Protein AF-A0A0K1Q586-F1 (afdb_monomer_lite)

Secondary structure (DSSP, 8-state):
-HHHHHHHSPPPTTTGGGGS--SHHHHHHHHHHT-HHHHHHHHHHHHTS-SHHHHHHHHHHHHHHHHHHHHHHHHHHHHHHHHHHHHHHHHHHHHTT---HHHHHHHHHHHHHHHHHHHHHHHHHHHHHHHHHHHHHHHHHHHHH-TT-HHHHHHHHHHHHHTT-HHHHHHHHHHHHHH-TT-HHHHHHHHHHHHHTT-HHHHHHHHHHHHHH-TT-HHHHHHHHHT--SHHHHHHHHHHHHHH-TT-HHHHHHHHHHHHHHHHHHHHHS-----------

Sequence (281 aa):
MLRDFAKANPLSPADEPLRKPKSLADVDAILHLDQLDLFGGAAAFAEKQSGTDALVLGAQVELSWSEAQLIVAEVLDGAVENVSEATRTLRFRHLSGATSDAEQAKLAELENAEREAKETSLALRELAGEHARRGAELTRKLISASPESFKGYRIAADYHRLRGDWGAFNEALTILEQKNPTSTGLLFLRALQAQSEGDPIGATQLLRKALQKDPKFVRAQAHLVLLQRSPEGAHQELEKLRALNPRHQIIAFTGPLIDAAYEQWRARRVPPSGPRGANSI

Radius of gyration: 21.74 Å; chains: 1; bounding box: 71×42×64 Å

pLDDT: mean 92.92, std 9.15, range [47.53, 98.81]

Structure (mmCIF, N/CA/C/O backbone):
data_AF-A0A0K1Q586-F1
#
_entry.id   AF-A0A0K1Q586-F1
#
loop_
_atom_site.group_PDB
_atom_site.id
_atom_site.type_symbol
_atom_site.label_atom_id
_atom_site.label_alt_id
_atom_site.label_comp_id
_atom_site.label_asym_id
_atom_site.label_entity_id
_atom_site.label_seq_id
_atom_site.pdbx_PDB_ins_code
_atom_site.Cartn_x
_atom_site.Cartn_y
_atom_site.Cartn_z
_atom_site.occupancy
_atom_site.B_iso_or_equiv
_atom_site.auth_seq_id
_atom_site.auth_comp_id
_atom_site.auth_asym_id
_atom_site.auth_atom_id
_atom_site.pdbx_PDB_model_num
ATOM 1 N N . MET A 1 1 ? -11.747 -2.254 -13.438 1.00 78.56 1 MET A N 1
ATOM 2 C CA . MET A 1 1 ? -10.492 -2.272 -12.652 1.00 78.56 1 MET A CA 1
ATOM 3 C C . MET A 1 1 ? -10.580 -3.168 -11.414 1.00 78.56 1 MET A C 1
ATOM 5 O O . MET A 1 1 ? -10.156 -4.306 -11.522 1.00 78.56 1 MET A O 1
ATOM 9 N N . LEU A 1 2 ? -11.149 -2.755 -10.265 1.00 75.62 2 LEU A N 1
ATOM 10 C CA . LEU A 1 2 ? -11.113 -3.589 -9.037 1.00 75.62 2 LEU A CA 1
ATOM 11 C C . LEU A 1 2 ? -11.824 -4.951 -9.172 1.00 75.62 2 LEU A C 1
ATOM 13 O O . LEU A 1 2 ? -11.338 -5.954 -8.657 1.00 75.62 2 LEU A O 1
ATOM 17 N N . ARG A 1 3 ? -12.950 -5.014 -9.900 1.00 77.25 3 ARG A N 1
ATOM 18 C CA . ARG A 1 3 ? -13.636 -6.288 -10.191 1.00 77.25 3 ARG A CA 1
ATOM 19 C C . ARG A 1 3 ? -12.782 -7.225 -11.048 1.00 77.25 3 ARG A C 1
ATOM 21 O O . ARG A 1 3 ? -12.722 -8.417 -10.769 1.00 77.25 3 ARG A O 1
ATOM 28 N N . ASP A 1 4 ? -12.121 -6.681 -12.064 1.00 80.44 4 ASP A N 1
ATOM 29 C CA . ASP A 1 4 ? -11.257 -7.449 -12.967 1.00 80.44 4 ASP A CA 1
ATOM 30 C C . ASP A 1 4 ? -10.017 -7.952 -12.222 1.00 80.44 4 ASP A C 1
ATOM 32 O O . ASP A 1 4 ? -9.658 -9.121 -12.335 1.00 80.44 4 ASP A O 1
ATOM 36 N N . PHE A 1 5 ? -9.442 -7.104 -11.364 1.00 81.88 5 PHE A N 1
ATOM 37 C CA . PHE A 1 5 ? -8.364 -7.460 -10.446 1.00 81.88 5 PHE A CA 1
ATOM 38 C C . PHE A 1 5 ? -8.754 -8.625 -9.521 1.00 81.88 5 PHE A C 1
ATOM 40 O O . PHE A 1 5 ? -8.026 -9.617 -9.449 1.00 81.88 5 PHE A O 1
ATOM 47 N N . ALA A 1 6 ? -9.921 -8.549 -8.871 1.00 83.25 6 ALA A N 1
ATOM 48 C CA . ALA A 1 6 ? -10.407 -9.603 -7.980 1.00 83.25 6 ALA A CA 1
ATOM 49 C C . ALA A 1 6 ? -10.670 -10.930 -8.714 1.00 83.25 6 ALA A C 1
ATOM 51 O O . ALA A 1 6 ? -10.505 -11.999 -8.130 1.00 83.25 6 ALA A O 1
ATOM 52 N N . LYS A 1 7 ? -11.066 -10.873 -9.993 1.00 85.31 7 LYS A N 1
ATOM 53 C CA . LYS A 1 7 ? -11.260 -12.056 -10.842 1.00 85.31 7 LYS A CA 1
ATOM 54 C C . LYS A 1 7 ? -9.930 -12.685 -11.265 1.00 85.31 7 LYS A C 1
ATOM 56 O O . LYS A 1 7 ? -9.824 -13.906 -11.284 1.00 85.31 7 LYS A O 1
ATOM 61 N N . ALA A 1 8 ? -8.938 -11.865 -11.610 1.00 83.81 8 ALA A N 1
ATOM 62 C CA . ALA A 1 8 ? -7.613 -12.326 -12.023 1.00 83.81 8 ALA A CA 1
ATOM 63 C C . ALA A 1 8 ? -6.787 -12.897 -10.858 1.00 83.81 8 ALA A C 1
ATOM 65 O O . ALA A 1 8 ? -5.892 -13.707 -11.073 1.00 83.81 8 ALA A O 1
ATOM 66 N N . ASN A 1 9 ? -7.111 -12.505 -9.627 1.00 82.38 9 ASN A N 1
ATOM 67 C CA . ASN A 1 9 ? -6.404 -12.915 -8.425 1.00 82.38 9 ASN A CA 1
ATOM 68 C C . ASN A 1 9 ? -7.436 -13.459 -7.427 1.00 82.38 9 ASN A C 1
ATOM 70 O O . ASN A 1 9 ? -7.990 -12.652 -6.690 1.00 82.38 9 ASN A O 1
ATOM 74 N N . PRO A 1 10 ? -7.736 -14.768 -7.356 1.00 87.62 10 PRO A N 1
ATOM 75 C CA . PRO A 1 10 ? -8.703 -15.322 -6.392 1.00 87.62 10 PRO A CA 1
ATOM 76 C C . PRO A 1 10 ? -8.129 -15.416 -4.966 1.00 87.62 10 PRO A C 1
ATOM 78 O O . PRO A 1 10 ? -6.943 -15.694 -4.815 1.00 87.62 10 PRO A O 1
ATOM 81 N N . LEU A 1 11 ? -8.946 -15.199 -3.922 1.00 89.00 11 LEU A N 1
ATOM 82 C CA . LEU A 1 11 ? -8.511 -15.338 -2.519 1.00 89.00 11 LEU A CA 1
ATOM 83 C C . LEU A 1 11 ? -8.098 -16.779 -2.210 1.00 89.00 11 LEU A C 1
ATOM 85 O O . LEU A 1 11 ? -8.485 -17.724 -2.901 1.00 89.00 11 LEU A O 1
ATOM 89 N N . SER A 1 12 ? -7.347 -16.946 -1.119 1.00 90.06 12 SER A N 1
ATOM 90 C CA . SER A 1 12 ? -7.186 -18.273 -0.537 1.00 90.06 12 SER A CA 1
ATOM 91 C C . SER A 1 12 ? -8.560 -18.807 -0.093 1.00 90.06 12 SER A C 1
ATOM 93 O O . SER A 1 12 ? -9.434 -18.017 0.280 1.00 90.06 12 SER A O 1
ATOM 95 N N . PRO A 1 13 ? -8.769 -20.135 -0.057 1.00 94.00 13 PRO A N 1
ATOM 96 C CA . PRO A 1 13 ? -10.010 -20.700 0.469 1.00 94.00 13 PRO A CA 1
ATOM 97 C C . PRO A 1 13 ? -10.343 -20.240 1.898 1.00 94.00 13 PRO A C 1
ATOM 99 O O . PRO A 1 13 ? -11.516 -20.168 2.255 1.00 94.00 13 PRO A O 1
ATOM 102 N N . ALA A 1 14 ? -9.323 -19.917 2.704 1.00 93.31 14 ALA A N 1
ATOM 103 C CA . ALA A 1 14 ? -9.496 -19.424 4.067 1.00 93.31 14 ALA A CA 1
ATOM 104 C C . ALA A 1 14 ? -10.002 -17.972 4.115 1.00 93.31 14 ALA A C 1
ATOM 106 O O . ALA A 1 14 ? -10.769 -17.633 5.013 1.00 93.31 14 ALA A O 1
ATOM 107 N N . ASP A 1 15 ? -9.623 -17.144 3.139 1.00 94.38 15 ASP A N 1
ATOM 108 C CA . ASP A 1 15 ? -9.982 -15.722 3.100 1.00 94.38 15 ASP A CA 1
ATOM 109 C C . ASP A 1 15 ? -11.235 -15.444 2.255 1.00 94.38 15 ASP A C 1
ATOM 111 O O . ASP A 1 15 ? -11.843 -14.386 2.385 1.00 94.38 15 ASP A O 1
ATOM 115 N N . GLU A 1 16 ? -11.672 -16.379 1.405 1.00 94.75 16 GLU A N 1
ATOM 116 C CA . GLU A 1 16 ? -12.870 -16.221 0.564 1.00 94.75 16 GLU A CA 1
ATOM 117 C C . GLU A 1 16 ? -14.142 -15.816 1.351 1.00 94.75 16 GLU A C 1
ATOM 119 O O . GLU A 1 16 ? -14.887 -14.954 0.867 1.00 94.75 16 GLU A O 1
ATOM 124 N N . PRO A 1 17 ? -14.400 -16.320 2.582 1.00 97.12 17 PRO A N 1
ATOM 125 C CA . PRO A 1 17 ? -15.508 -15.834 3.407 1.00 97.12 17 PRO A CA 1
ATOM 126 C C . PRO A 1 17 ? -15.469 -14.322 3.690 1.00 97.12 17 PRO A C 1
ATOM 128 O O . PRO A 1 17 ? -16.530 -13.708 3.832 1.00 97.12 17 PRO A O 1
ATOM 131 N N . LEU A 1 18 ? -14.283 -13.700 3.707 1.00 97.12 18 LEU A N 1
ATOM 132 C CA . LEU A 1 18 ? -14.104 -12.272 3.989 1.00 97.12 18 LEU A CA 1
ATOM 133 C C . LEU A 1 18 ? -14.638 -11.361 2.875 1.00 97.12 18 LEU A C 1
ATOM 135 O O . LEU A 1 18 ? -14.851 -10.177 3.114 1.00 97.12 18 LEU A O 1
ATOM 139 N N . ARG A 1 19 ? -14.962 -11.882 1.680 1.00 95.62 19 ARG A N 1
ATOM 140 C CA . ARG A 1 19 ? -15.690 -11.096 0.659 1.00 95.62 19 ARG A CA 1
ATOM 141 C C . ARG A 1 19 ? -17.074 -10.647 1.129 1.00 95.62 19 ARG A C 1
ATOM 143 O O . ARG A 1 19 ? -17.650 -9.715 0.567 1.00 95.62 19 ARG A O 1
ATOM 150 N N . LYS A 1 20 ? -17.647 -11.351 2.106 1.00 97.44 20 LYS A N 1
ATOM 151 C CA . LYS A 1 20 ? -18.963 -11.077 2.688 1.00 97.44 20 LYS A CA 1
ATOM 152 C C . LYS A 1 20 ? -18.836 -11.132 4.212 1.00 97.44 20 LYS A C 1
ATOM 154 O O . LYS A 1 20 ? -19.295 -12.114 4.799 1.00 97.44 20 LYS A O 1
ATOM 159 N N . PRO A 1 21 ? -18.206 -10.120 4.838 1.00 98.25 21 PRO A N 1
ATOM 160 C CA . PRO A 1 21 ? -17.974 -10.128 6.275 1.00 98.25 21 PRO A CA 1
ATOM 161 C C . PRO A 1 21 ? -19.304 -10.241 7.021 1.00 98.25 21 PRO A C 1
ATOM 163 O O . PRO A 1 21 ? -20.314 -9.650 6.627 1.00 98.25 21 PRO A O 1
ATOM 166 N N . LYS A 1 22 ? -19.307 -11.051 8.077 1.00 98.12 22 LYS A N 1
ATOM 167 C CA . LYS A 1 22 ? -20.475 -11.365 8.911 1.00 98.12 22 LYS A CA 1
ATOM 168 C C . LYS A 1 22 ? -20.295 -10.897 10.351 1.00 98.12 22 LYS A C 1
ATOM 170 O O . LYS A 1 22 ? -21.242 -10.968 11.131 1.00 98.12 22 LYS A O 1
ATOM 175 N N . SER A 1 23 ? -19.101 -10.438 10.710 1.00 98.31 23 SER A N 1
ATOM 176 C CA . SER A 1 23 ? -18.764 -9.966 12.047 1.00 98.31 23 SER A CA 1
ATOM 177 C C . SER A 1 23 ? -17.774 -8.799 12.005 1.00 98.31 23 SER A C 1
ATOM 179 O O . SER A 1 23 ? -17.086 -8.581 11.009 1.00 98.31 23 SER A O 1
ATOM 181 N N . LEU A 1 24 ? -17.662 -8.059 13.113 1.00 98.19 24 LEU A N 1
ATOM 182 C CA . LEU A 1 24 ? -16.607 -7.050 13.274 1.00 98.19 24 LEU A CA 1
ATOM 183 C C . LEU A 1 24 ? -15.203 -7.680 13.329 1.00 98.19 24 LEU A C 1
ATOM 185 O O . LEU A 1 24 ? -14.235 -7.019 12.971 1.00 98.19 24 LEU A O 1
ATOM 189 N N . ALA A 1 25 ? -15.091 -8.956 13.714 1.00 98.25 25 ALA A N 1
ATOM 190 C CA . ALA A 1 25 ? -13.832 -9.694 13.641 1.00 98.25 25 ALA A CA 1
ATOM 191 C C . ALA A 1 25 ? -13.407 -9.949 12.185 1.00 98.25 25 ALA A C 1
ATOM 193 O O . ALA A 1 25 ? -12.225 -9.857 11.875 1.00 98.25 25 ALA A O 1
ATOM 194 N N . ASP A 1 26 ? -14.359 -10.185 11.275 1.00 98.50 26 ASP A N 1
ATOM 195 C CA . ASP A 1 26 ? -14.055 -10.286 9.841 1.00 98.50 26 ASP A CA 1
ATOM 196 C C . ASP A 1 26 ? -13.576 -8.937 9.289 1.00 98.50 26 ASP A C 1
ATOM 198 O O . ASP A 1 26 ? -12.644 -8.891 8.493 1.00 98.50 26 ASP A O 1
ATOM 202 N N . VAL A 1 27 ? -14.185 -7.828 9.730 1.00 98.50 27 VAL A N 1
ATOM 203 C CA . VAL A 1 27 ? -13.742 -6.469 9.364 1.00 98.50 27 VAL A CA 1
ATOM 204 C C . VAL A 1 27 ? -12.310 -6.216 9.835 1.00 98.50 27 VAL A C 1
ATOM 206 O O . VAL A 1 27 ? -11.492 -5.705 9.071 1.00 98.50 27 VAL A O 1
ATOM 209 N N . ASP A 1 28 ? -11.990 -6.605 11.068 1.00 97.81 28 ASP A N 1
ATOM 210 C CA . ASP A 1 28 ? -10.633 -6.521 11.604 1.00 97.81 28 ASP A CA 1
ATOM 211 C C . ASP A 1 28 ? -9.651 -7.405 10.815 1.00 97.81 28 ASP A C 1
ATOM 213 O O . ASP A 1 28 ? -8.584 -6.940 10.418 1.00 97.81 28 ASP A O 1
ATOM 217 N N . ALA A 1 29 ? -10.022 -8.642 10.476 1.00 97.75 29 ALA A N 1
ATOM 218 C CA . ALA A 1 29 ? -9.198 -9.518 9.639 1.00 97.75 29 ALA A CA 1
ATOM 219 C C . ALA A 1 29 ? -8.921 -8.905 8.252 1.00 97.75 29 ALA A C 1
ATOM 221 O O . ALA A 1 29 ? -7.788 -8.938 7.770 1.00 97.75 29 ALA A O 1
ATOM 222 N N . ILE A 1 30 ? -9.925 -8.278 7.633 1.00 98.19 30 ILE A N 1
ATOM 223 C CA . ILE A 1 30 ? -9.780 -7.570 6.353 1.00 98.19 30 ILE A CA 1
ATOM 224 C C . ILE A 1 30 ? -8.782 -6.408 6.464 1.00 98.19 30 ILE A C 1
ATOM 226 O O . ILE A 1 30 ? -7.950 -6.231 5.573 1.00 98.19 30 ILE A O 1
ATOM 230 N N . LEU A 1 31 ? -8.823 -5.639 7.558 1.00 97.56 31 LEU A N 1
ATOM 231 C CA . LEU A 1 31 ? -7.859 -4.563 7.817 1.00 97.56 31 LEU A CA 1
ATOM 232 C C . LEU A 1 31 ? -6.416 -5.076 7.906 1.00 97.56 31 LEU A C 1
ATOM 234 O O . LEU A 1 31 ? -5.507 -4.396 7.435 1.00 97.56 31 LEU A O 1
ATOM 238 N N . HIS A 1 32 ? -6.202 -6.267 8.470 1.00 96.56 32 HIS A N 1
ATOM 239 C CA . HIS A 1 32 ? -4.874 -6.884 8.554 1.00 96.56 32 HIS A CA 1
ATOM 240 C C . HIS A 1 32 ? -4.373 -7.405 7.200 1.00 96.56 32 HIS A C 1
ATOM 242 O O . HIS A 1 32 ? -3.173 -7.343 6.930 1.00 96.56 32 HIS A O 1
ATOM 248 N N . LEU A 1 33 ? -5.272 -7.898 6.342 1.00 96.62 33 LEU A N 1
ATOM 249 C CA . LEU A 1 33 ? -4.920 -8.348 4.991 1.00 96.62 33 LEU A CA 1
ATOM 250 C C . LEU A 1 33 ? -4.533 -7.193 4.059 1.00 96.62 33 LEU A C 1
ATOM 252 O O . LEU A 1 33 ? -3.766 -7.412 3.121 1.00 96.62 33 LEU A O 1
ATOM 256 N N . ASP A 1 34 ? -5.057 -5.992 4.310 1.00 97.44 34 ASP A N 1
ATOM 257 C CA . ASP A 1 34 ? -4.775 -4.773 3.544 1.00 97.44 34 ASP A CA 1
ATOM 258 C C . ASP A 1 34 ? -5.079 -4.919 2.037 1.00 97.44 34 ASP A C 1
ATOM 260 O O . ASP A 1 34 ? -4.295 -4.501 1.190 1.00 97.44 34 ASP A O 1
ATOM 264 N N . GLN A 1 35 ? -6.206 -5.556 1.687 1.00 96.00 35 GLN A N 1
ATOM 265 C CA . GLN A 1 35 ? -6.608 -5.824 0.296 1.00 96.00 35 GLN A CA 1
ATOM 266 C C . GLN A 1 35 ? -7.759 -4.913 -0.156 1.00 96.00 35 GLN A C 1
ATOM 268 O O . GLN A 1 35 ? -8.859 -4.957 0.403 1.00 96.00 35 GLN A O 1
ATOM 273 N N . LEU A 1 36 ? -7.533 -4.135 -1.224 1.00 95.25 36 LEU A N 1
ATOM 274 C CA . LEU A 1 36 ? -8.510 -3.158 -1.737 1.00 95.25 36 LEU A CA 1
ATOM 275 C C . LEU A 1 36 ? -9.872 -3.768 -2.108 1.00 95.25 36 LEU A C 1
ATOM 277 O O . LEU A 1 36 ? -10.900 -3.120 -1.920 1.00 95.25 36 LEU A O 1
ATOM 281 N N . ASP A 1 37 ? -9.910 -4.994 -2.641 1.00 95.00 37 ASP A N 1
ATOM 282 C CA . ASP A 1 37 ? -11.162 -5.633 -3.064 1.00 95.00 37 ASP A CA 1
ATOM 283 C C . ASP A 1 37 ? -12.038 -6.104 -1.889 1.00 95.00 37 ASP A C 1
ATOM 285 O O . ASP A 1 37 ? -13.221 -6.386 -2.091 1.00 95.00 37 ASP A O 1
ATOM 289 N N . LEU A 1 38 ? -11.495 -6.143 -0.667 1.00 97.06 38 LEU A N 1
ATOM 290 C CA . LEU A 1 38 ? -12.222 -6.528 0.545 1.00 97.06 38 LEU A CA 1
ATOM 291 C C . LEU A 1 38 ? -12.792 -5.328 1.319 1.00 97.06 38 LEU A C 1
ATOM 293 O O . LEU A 1 38 ? -13.810 -5.466 2.006 1.00 97.06 38 LEU A O 1
ATOM 297 N N . PHE A 1 39 ? -12.192 -4.140 1.192 1.00 97.75 39 PHE A N 1
ATOM 298 C CA . PHE A 1 39 ? -12.586 -2.962 1.975 1.00 97.75 39 PHE A CA 1
ATOM 299 C C . PHE A 1 39 ? -14.034 -2.520 1.745 1.00 97.75 39 PHE A C 1
ATOM 301 O O . PHE A 1 39 ? -14.717 -2.167 2.705 1.00 97.75 39 PHE A O 1
ATOM 308 N N . GLY A 1 40 ? -14.554 -2.630 0.519 1.00 97.75 40 GLY A N 1
ATOM 309 C CA . GLY A 1 40 ? -15.949 -2.278 0.229 1.00 97.75 40 GLY A CA 1
ATOM 310 C C . GLY A 1 40 ? -16.967 -3.105 1.019 1.00 97.75 40 GLY A C 1
ATOM 311 O O . GLY A 1 40 ? -17.934 -2.559 1.551 1.00 97.75 40 GLY A O 1
ATOM 312 N N . GLY A 1 41 ? -16.735 -4.417 1.141 1.00 97.88 41 GLY A N 1
ATOM 313 C CA . GLY A 1 41 ? -17.582 -5.297 1.949 1.00 97.88 41 GLY A CA 1
ATOM 314 C C . GLY A 1 41 ? -17.469 -4.989 3.443 1.00 97.88 41 GLY A C 1
ATOM 315 O O . GLY A 1 41 ? -18.482 -4.961 4.143 1.00 97.88 41 GLY A O 1
ATOM 316 N N . ALA A 1 42 ? -16.252 -4.710 3.914 1.00 98.62 42 ALA A N 1
ATOM 317 C CA . ALA A 1 42 ? -15.972 -4.370 5.306 1.00 98.62 42 ALA A CA 1
ATOM 318 C C . ALA A 1 42 ? -16.643 -3.058 5.741 1.00 98.62 42 ALA A C 1
ATOM 320 O O . ALA A 1 42 ? -17.337 -3.038 6.759 1.00 98.62 42 ALA A O 1
ATOM 321 N N . ALA A 1 43 ? -16.505 -1.994 4.943 1.00 98.31 43 ALA A N 1
ATOM 322 C CA . ALA A 1 43 ? -17.127 -0.697 5.202 1.00 98.31 43 ALA A CA 1
ATOM 323 C C . ALA A 1 43 ? -18.659 -0.816 5.255 1.00 98.31 43 ALA A C 1
ATOM 325 O O . ALA A 1 43 ? -19.283 -0.402 6.231 1.00 98.31 43 ALA A O 1
ATOM 326 N N . ALA A 1 44 ? -19.258 -1.478 4.258 1.00 98.31 44 ALA A N 1
ATOM 327 C CA . ALA A 1 44 ? -20.706 -1.672 4.187 1.00 98.31 44 ALA A CA 1
ATOM 328 C C . ALA A 1 44 ? -21.263 -2.541 5.328 1.00 98.31 44 ALA A C 1
ATOM 330 O O . ALA A 1 44 ? -22.425 -2.392 5.712 1.00 98.31 44 ALA A O 1
ATOM 331 N N . PHE A 1 45 ? -20.474 -3.483 5.854 1.00 98.56 45 PHE A N 1
ATOM 332 C CA . PHE A 1 45 ? -20.862 -4.247 7.036 1.00 98.56 45 PHE A CA 1
ATOM 333 C C . PHE A 1 45 ? -20.792 -3.386 8.297 1.00 98.56 45 PHE A C 1
ATOM 335 O O . PHE A 1 45 ? -21.770 -3.351 9.043 1.00 98.56 45 PHE A O 1
ATOM 342 N N . ALA A 1 46 ? -19.674 -2.683 8.515 1.00 98.06 46 ALA A N 1
ATOM 343 C CA . ALA A 1 46 ? -19.457 -1.840 9.690 1.00 98.06 46 ALA A CA 1
ATOM 344 C C . ALA A 1 46 ? -20.509 -0.724 9.809 1.00 98.06 46 ALA A C 1
ATOM 346 O O . ALA A 1 46 ? -21.022 -0.496 10.899 1.00 98.06 46 ALA A O 1
ATOM 347 N N . GLU A 1 47 ? -20.902 -0.100 8.694 1.00 97.50 47 GLU A N 1
ATOM 348 C CA . GLU A 1 47 ? -21.936 0.946 8.650 1.00 97.50 47 GLU A CA 1
ATOM 349 C C . GLU A 1 47 ? -23.305 0.476 9.173 1.00 97.50 47 GLU A C 1
ATOM 351 O O . GLU A 1 47 ? -24.056 1.253 9.760 1.00 97.50 47 GLU A O 1
ATOM 356 N N . LYS A 1 48 ? -23.634 -0.808 8.990 1.00 98.00 48 LYS A N 1
ATOM 357 C CA . LYS A 1 48 ? -24.907 -1.391 9.445 1.00 98.00 48 LYS A CA 1
ATOM 358 C C . LYS A 1 48 ? -24.903 -1.767 10.922 1.00 98.00 48 LYS A C 1
ATOM 360 O O . LYS A 1 48 ? -25.961 -2.078 11.465 1.00 98.00 48 LYS A O 1
ATOM 365 N N . GLN A 1 49 ? -23.733 -1.807 11.553 1.00 97.88 49 GLN A N 1
ATOM 366 C CA . GLN A 1 49 ? -23.611 -2.154 12.961 1.00 97.88 49 GLN A CA 1
ATOM 367 C C . GLN A 1 49 ? -23.757 -0.905 13.832 1.00 97.88 49 GLN A C 1
ATOM 369 O O . GLN A 1 49 ? -23.336 0.193 13.475 1.00 97.88 49 GLN A O 1
ATOM 374 N N . SER A 1 50 ? -24.332 -1.080 15.016 1.00 94.69 50 SER A N 1
ATOM 375 C CA . SER A 1 50 ? -24.389 -0.040 16.041 1.00 94.69 50 SER A CA 1
ATOM 376 C C . SER A 1 50 ? -23.210 -0.143 17.009 1.00 94.69 50 SER A C 1
ATOM 378 O O . SER A 1 50 ? -22.708 -1.235 17.271 1.00 94.69 50 SER A O 1
ATOM 380 N N . GLY A 1 51 ? -22.849 0.977 17.632 1.00 93.00 51 GLY A N 1
ATOM 381 C CA . GLY A 1 51 ? -21.887 1.023 18.734 1.00 93.00 51 GLY A CA 1
ATOM 382 C C . GLY A 1 51 ? -20.507 1.543 18.338 1.00 93.00 51 GLY A C 1
ATOM 383 O O . GLY A 1 51 ? -20.169 1.684 17.163 1.00 93.00 51 GLY A O 1
ATOM 384 N N . THR A 1 52 ? -19.703 1.859 19.351 1.00 92.12 52 THR A N 1
ATOM 385 C CA . THR A 1 52 ? -18.420 2.547 19.167 1.00 92.12 52 THR A CA 1
ATOM 386 C C . THR A 1 52 ? -17.398 1.700 18.410 1.00 92.12 52 THR A C 1
ATOM 388 O O . THR A 1 52 ? -16.680 2.241 17.577 1.00 92.12 52 THR A O 1
ATOM 391 N N . ASP A 1 53 ? -17.346 0.382 18.627 1.00 93.94 53 ASP A N 1
ATOM 392 C CA . ASP A 1 53 ? -16.397 -0.487 17.909 1.00 93.94 53 ASP A CA 1
ATOM 393 C C . ASP A 1 53 ? -16.686 -0.551 16.402 1.00 93.94 53 ASP A C 1
ATOM 395 O O . ASP A 1 53 ? -15.756 -0.529 15.598 1.00 93.94 53 ASP A O 1
ATOM 399 N N . ALA A 1 54 ? -17.963 -0.558 16.006 1.00 95.81 54 ALA A N 1
ATOM 400 C CA . ALA A 1 54 ? -18.353 -0.480 14.601 1.00 95.81 54 ALA A CA 1
ATOM 401 C C . ALA A 1 54 ? -17.915 0.845 13.966 1.00 95.81 54 ALA A C 1
ATOM 403 O O . ALA A 1 54 ? -17.374 0.855 12.863 1.00 95.81 54 ALA A O 1
ATOM 404 N N . LEU A 1 55 ? -18.087 1.955 14.692 1.00 94.81 55 LEU A N 1
ATOM 405 C CA . LEU A 1 55 ? -17.662 3.277 14.239 1.00 94.81 55 LEU A CA 1
ATOM 406 C C . LEU A 1 55 ? -16.135 3.374 14.096 1.00 94.81 55 LEU A C 1
ATOM 408 O O . LEU A 1 55 ? -15.652 3.915 13.103 1.00 94.81 55 LEU A O 1
ATOM 412 N N . VAL A 1 56 ? -15.382 2.818 15.054 1.00 95.44 56 VAL A N 1
ATOM 413 C CA . VAL A 1 56 ? -13.913 2.724 14.993 1.00 95.44 56 VAL A CA 1
ATOM 414 C C . VAL A 1 56 ? -13.479 1.950 13.756 1.00 95.44 56 VAL A C 1
ATOM 416 O O . VAL A 1 56 ? -12.672 2.450 12.977 1.00 95.44 56 VAL A O 1
ATOM 419 N N . LEU A 1 57 ? -14.013 0.742 13.567 1.00 96.81 57 LEU A N 1
ATOM 420 C CA . LEU A 1 57 ? -13.615 -0.121 12.459 1.00 96.81 57 LEU A CA 1
ATOM 421 C C . LEU A 1 57 ? -14.038 0.462 11.110 1.00 96.81 57 LEU A C 1
ATOM 423 O O . LEU A 1 57 ? -13.248 0.436 10.173 1.00 96.81 57 LEU A O 1
ATOM 427 N N . GLY A 1 58 ? -15.227 1.061 11.017 1.00 97.75 58 GLY A N 1
ATOM 428 C CA . GLY A 1 58 ? -15.669 1.771 9.817 1.00 97.75 58 GLY A CA 1
ATOM 429 C C . GLY A 1 58 ? -14.728 2.920 9.448 1.00 97.75 58 GLY A C 1
ATOM 430 O O . GLY A 1 58 ? -14.282 3.003 8.306 1.00 97.75 58 GLY A O 1
ATOM 431 N N . ALA A 1 59 ? -14.356 3.763 10.420 1.00 97.06 59 ALA A N 1
ATOM 432 C CA . ALA A 1 59 ? -13.393 4.842 10.196 1.00 97.06 59 ALA A CA 1
ATOM 433 C C . ALA A 1 59 ? -12.026 4.295 9.759 1.00 97.06 59 ALA A C 1
ATOM 435 O O . ALA A 1 59 ? -11.428 4.797 8.809 1.00 97.06 59 ALA A O 1
ATOM 436 N N . GLN A 1 60 ? -11.551 3.235 10.420 1.00 97.25 60 GLN A N 1
ATOM 437 C CA . GLN A 1 60 ? -10.274 2.609 10.101 1.00 97.25 60 GLN A CA 1
ATOM 438 C C . GLN A 1 60 ? -10.254 2.018 8.692 1.00 97.25 60 GLN A C 1
ATOM 440 O O . GLN A 1 60 ? -9.245 2.173 8.007 1.00 97.25 60 GLN A O 1
ATOM 445 N N . VAL A 1 61 ? -11.333 1.361 8.253 1.00 98.44 61 VAL A N 1
ATOM 446 C CA . VAL A 1 61 ? -11.453 0.807 6.894 1.00 98.44 61 VAL A CA 1
ATOM 447 C C . VAL A 1 61 ? -11.383 1.920 5.862 1.00 98.44 61 VAL A C 1
ATOM 449 O O . VAL A 1 61 ? -10.578 1.823 4.945 1.00 98.44 61 VAL A O 1
ATOM 452 N N . GLU A 1 62 ? -12.152 2.995 6.026 1.00 98.38 62 GLU A N 1
ATOM 453 C CA . GLU A 1 62 ? -12.168 4.102 5.062 1.00 98.38 62 GLU A CA 1
ATOM 454 C C . GLU A 1 62 ? -10.802 4.809 4.967 1.00 98.38 62 GLU A C 1
ATOM 456 O O . GLU A 1 62 ? -10.278 5.013 3.873 1.00 98.38 62 GLU A O 1
ATOM 461 N N . LEU A 1 63 ? -10.157 5.114 6.100 1.00 97.81 63 LEU A N 1
ATOM 462 C CA . LEU A 1 63 ? -8.820 5.728 6.092 1.00 97.81 63 LEU A CA 1
ATOM 463 C C . LEU A 1 63 ? -7.756 4.782 5.512 1.00 97.81 63 LEU A C 1
ATOM 465 O O . LEU A 1 63 ? -6.903 5.208 4.737 1.00 97.81 63 LEU A O 1
ATOM 469 N N . SER A 1 64 ? -7.835 3.492 5.843 1.00 97.69 64 SER A N 1
ATOM 470 C CA . SER A 1 64 ? -6.959 2.453 5.289 1.00 97.69 64 SER A CA 1
ATOM 471 C C . SER A 1 64 ? -7.113 2.307 3.782 1.00 97.69 64 SER A C 1
ATOM 473 O O . SER A 1 64 ? -6.126 2.147 3.072 1.00 97.69 64 SER A O 1
ATOM 475 N N . TRP A 1 65 ? -8.349 2.371 3.293 1.00 98.12 65 TRP A N 1
ATOM 476 C CA . TRP A 1 65 ? -8.651 2.273 1.875 1.00 98.12 65 TRP A CA 1
ATOM 477 C C . TRP A 1 65 ? -8.073 3.464 1.114 1.00 98.12 65 TRP A C 1
ATOM 479 O O . TRP A 1 65 ? -7.357 3.270 0.129 1.00 98.12 65 TRP A O 1
ATOM 489 N N . SER A 1 66 ? -8.295 4.676 1.631 1.00 97.94 66 SER A N 1
ATOM 490 C CA . SER A 1 66 ? -7.680 5.890 1.097 1.00 97.94 66 SER A CA 1
ATOM 491 C C . SER A 1 66 ? -6.161 5.775 1.035 1.00 97.94 66 SER A C 1
ATOM 493 O O . SER A 1 66 ? -5.565 6.055 -0.002 1.00 97.94 66 SER A O 1
ATOM 495 N N . GLU A 1 67 ? -5.528 5.374 2.134 1.00 97.81 67 GLU A N 1
ATOM 496 C CA . GLU A 1 67 ? -4.078 5.245 2.202 1.00 97.81 67 GLU A CA 1
ATOM 497 C C . GLU A 1 67 ? -3.556 4.205 1.207 1.00 97.81 67 GLU A C 1
ATOM 499 O O . GLU A 1 67 ? -2.633 4.494 0.451 1.00 97.81 67 GLU A O 1
ATOM 504 N N . ALA A 1 68 ? -4.159 3.017 1.155 1.00 98.00 68 ALA A N 1
ATOM 505 C CA . ALA A 1 68 ? -3.741 1.959 0.243 1.00 98.00 68 ALA A CA 1
ATOM 506 C C . ALA A 1 68 ? -3.801 2.407 -1.228 1.00 98.00 68 ALA A C 1
ATOM 508 O O . ALA A 1 68 ? -2.909 2.075 -2.009 1.00 98.00 68 ALA A O 1
ATOM 509 N N . GLN A 1 69 ? -4.813 3.192 -1.610 1.00 98.06 69 GLN A N 1
ATOM 510 C CA . GLN A 1 69 ? -4.913 3.770 -2.953 1.00 98.06 69 GLN A CA 1
ATOM 511 C C . GLN A 1 69 ? -3.821 4.814 -3.223 1.00 98.06 69 GLN A C 1
ATOM 513 O O . GLN A 1 69 ? -3.213 4.777 -4.293 1.00 98.06 69 GLN A O 1
ATOM 518 N N . LEU A 1 70 ? -3.531 5.700 -2.261 1.00 97.81 70 LEU A N 1
ATOM 519 C CA . LEU A 1 70 ? -2.444 6.680 -2.385 1.00 97.81 70 LEU A CA 1
ATOM 520 C C . LEU A 1 70 ? -1.080 6.004 -2.511 1.00 97.81 70 LEU A C 1
ATOM 522 O O . LEU A 1 70 ? -0.301 6.381 -3.380 1.00 97.81 70 LEU A O 1
ATOM 526 N N . ILE A 1 71 ? -0.815 4.973 -1.707 1.00 98.00 71 ILE A N 1
ATOM 527 C CA . ILE A 1 71 ? 0.438 4.216 -1.779 1.00 98.00 71 ILE A CA 1
ATOM 528 C C . ILE A 1 71 ? 0.593 3.580 -3.160 1.00 98.00 71 ILE A C 1
ATOM 530 O O . ILE A 1 71 ? 1.658 3.689 -3.759 1.00 98.00 71 ILE A O 1
ATOM 534 N N . VAL A 1 72 ? -0.447 2.926 -3.694 1.00 98.25 72 VAL A N 1
ATOM 535 C CA . VAL A 1 72 ? -0.362 2.334 -5.040 1.00 98.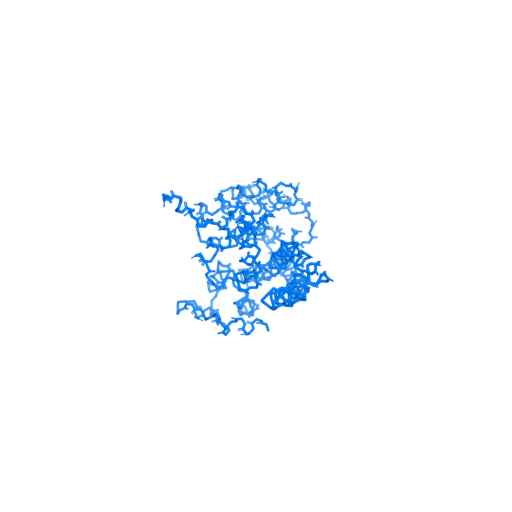25 72 VAL A CA 1
ATOM 536 C C . VAL A 1 72 ? -0.085 3.413 -6.087 1.00 98.25 72 VAL A C 1
ATOM 538 O O . VAL A 1 72 ? 0.776 3.204 -6.936 1.00 98.25 72 VAL A O 1
ATOM 541 N N . ALA A 1 73 ? -0.761 4.562 -6.013 1.00 98.31 73 ALA A N 1
ATOM 542 C CA . ALA A 1 73 ? -0.525 5.677 -6.927 1.00 98.31 73 ALA A CA 1
ATOM 543 C C . ALA A 1 73 ? 0.923 6.196 -6.851 1.00 98.31 73 ALA A C 1
ATOM 545 O O . ALA A 1 73 ? 1.574 6.366 -7.875 1.00 98.31 73 ALA A O 1
ATOM 546 N N . GLU A 1 74 ? 1.468 6.379 -5.649 1.00 98.06 74 GLU A N 1
ATOM 547 C CA . GLU A 1 74 ? 2.847 6.847 -5.465 1.00 98.06 74 GLU A CA 1
ATOM 548 C C . GLU A 1 74 ? 3.892 5.821 -5.920 1.00 98.06 74 GLU A C 1
ATOM 550 O O . GLU A 1 74 ? 4.892 6.188 -6.538 1.00 98.06 74 GLU A O 1
ATOM 555 N N . VAL A 1 75 ? 3.656 4.529 -5.674 1.00 98.31 75 VAL A N 1
ATOM 556 C CA . VAL A 1 75 ? 4.537 3.466 -6.177 1.00 98.31 75 VAL A CA 1
ATOM 557 C C . VAL A 1 75 ? 4.474 3.387 -7.707 1.00 98.31 75 VAL A C 1
ATOM 559 O O . VAL A 1 75 ? 5.510 3.174 -8.336 1.00 98.31 75 VAL A O 1
ATOM 562 N N . LEU A 1 76 ? 3.299 3.584 -8.321 1.00 97.56 76 LEU A N 1
ATOM 563 C CA . LEU A 1 76 ? 3.166 3.685 -9.781 1.00 97.56 76 LEU A CA 1
ATOM 564 C C . LEU A 1 76 ? 3.981 4.853 -10.333 1.00 97.56 76 LEU A C 1
ATOM 566 O O . LEU A 1 76 ? 4.743 4.655 -11.277 1.00 97.56 76 LEU A O 1
ATOM 570 N N . ASP A 1 77 ? 3.855 6.038 -9.735 1.00 97.62 77 ASP A N 1
ATOM 571 C CA . ASP A 1 77 ? 4.578 7.232 -10.174 1.00 97.62 77 ASP A CA 1
ATOM 572 C C . ASP A 1 77 ? 6.100 6.996 -10.118 1.00 97.62 77 ASP A C 1
ATOM 574 O O . ASP A 1 77 ? 6.803 7.214 -11.107 1.00 97.62 77 ASP A O 1
ATOM 578 N N . GLY A 1 78 ? 6.606 6.435 -9.013 1.00 96.69 78 GLY A N 1
ATOM 579 C CA . GLY A 1 78 ? 8.023 6.080 -8.880 1.00 96.69 78 GLY A CA 1
ATOM 580 C C . GLY A 1 78 ? 8.479 4.982 -9.853 1.00 96.69 78 GLY A C 1
ATOM 581 O O . GLY A 1 78 ? 9.585 5.040 -10.395 1.00 96.69 78 GLY A O 1
ATOM 582 N N . ALA A 1 79 ? 7.640 3.979 -10.128 1.00 96.12 79 ALA A N 1
ATOM 583 C CA . ALA A 1 79 ? 7.952 2.940 -11.110 1.00 96.12 79 ALA A CA 1
ATOM 584 C C . ALA A 1 79 ? 8.022 3.514 -12.538 1.00 96.12 79 ALA A C 1
ATOM 586 O O . ALA A 1 79 ? 8.938 3.185 -13.293 1.00 96.12 79 ALA A O 1
ATOM 587 N N . VAL A 1 80 ? 7.111 4.427 -12.887 1.00 96.62 80 VAL A N 1
ATOM 588 C CA . VAL A 1 80 ? 7.121 5.161 -14.160 1.00 96.62 80 VAL A CA 1
ATOM 589 C C . VAL A 1 80 ? 8.382 6.008 -14.300 1.00 96.62 80 VAL A C 1
ATOM 591 O O . VAL A 1 80 ? 8.992 6.005 -15.369 1.00 96.62 80 VAL A O 1
ATOM 594 N N . GLU A 1 81 ? 8.808 6.710 -13.248 1.00 95.62 81 GLU A N 1
ATOM 595 C CA . GLU A 1 81 ? 10.061 7.477 -13.256 1.00 95.62 81 GLU A CA 1
ATOM 596 C C . GLU A 1 81 ? 11.272 6.582 -13.553 1.00 95.62 81 GLU A C 1
ATOM 598 O O . GLU A 1 81 ? 12.103 6.929 -14.397 1.00 95.62 81 GLU A O 1
ATOM 603 N N . ASN A 1 82 ? 11.331 5.406 -12.923 1.00 93.06 82 ASN A N 1
ATOM 604 C CA . ASN A 1 82 ? 12.411 4.440 -13.121 1.00 93.06 82 ASN A CA 1
ATOM 605 C C . ASN A 1 82 ? 12.453 3.875 -14.552 1.00 93.06 82 ASN A C 1
ATOM 607 O O . ASN A 1 82 ? 13.531 3.751 -15.134 1.00 93.06 82 ASN A O 1
ATOM 611 N N . VAL A 1 83 ? 11.298 3.556 -15.143 1.00 94.38 83 VAL A N 1
ATOM 612 C CA . VAL A 1 83 ? 11.214 3.017 -16.514 1.00 94.38 83 VAL A CA 1
ATOM 613 C C . VAL A 1 83 ? 11.426 4.103 -17.578 1.00 94.38 83 VAL A C 1
ATOM 615 O O . VAL A 1 83 ? 12.024 3.836 -18.625 1.00 94.38 83 VAL A O 1
ATOM 618 N N . SER A 1 84 ? 11.026 5.348 -17.291 1.00 94.44 84 SER A N 1
ATOM 619 C CA . SER A 1 84 ? 11.101 6.483 -18.225 1.00 94.44 84 SER A CA 1
ATOM 620 C C . SER A 1 84 ? 12.501 6.708 -18.793 1.00 94.44 84 SER A C 1
ATOM 622 O O . SER A 1 84 ? 12.650 7.162 -19.929 1.00 94.44 84 SER A O 1
ATOM 624 N N . GLU A 1 85 ? 13.554 6.421 -18.023 1.00 88.69 85 GLU A N 1
ATOM 625 C CA . GLU A 1 85 ? 14.927 6.560 -18.506 1.00 88.69 85 GLU A CA 1
ATOM 626 C C . GLU A 1 85 ? 15.212 5.612 -19.681 1.00 88.69 85 GLU A C 1
ATOM 628 O O . GLU A 1 85 ? 15.734 6.037 -20.713 1.00 88.69 85 GLU A O 1
ATOM 633 N N . ALA A 1 86 ? 14.835 4.338 -19.563 1.00 87.31 86 ALA A N 1
ATOM 634 C CA . ALA A 1 86 ? 15.034 3.367 -20.630 1.00 87.31 86 ALA A CA 1
ATOM 635 C C . ALA A 1 86 ? 14.122 3.627 -21.826 1.00 87.31 86 ALA A C 1
ATOM 637 O O . ALA A 1 86 ? 14.580 3.518 -22.966 1.00 87.31 86 ALA A O 1
ATOM 638 N N . THR A 1 87 ? 12.877 4.041 -21.582 1.00 94.38 87 THR A N 1
ATOM 639 C CA . THR A 1 87 ? 11.960 4.481 -22.639 1.00 94.38 87 THR A CA 1
ATOM 640 C C . THR A 1 87 ? 12.584 5.616 -23.453 1.00 94.38 87 THR A C 1
ATOM 642 O O . THR A 1 87 ? 12.608 5.553 -24.682 1.00 94.38 87 THR A O 1
ATOM 645 N N . ARG A 1 88 ? 13.192 6.622 -22.801 1.00 94.69 88 ARG A N 1
ATOM 646 C CA . ARG A 1 88 ? 13.905 7.714 -23.493 1.00 94.69 88 ARG A CA 1
ATOM 647 C C . ARG A 1 88 ? 15.088 7.208 -24.316 1.00 94.69 88 ARG A C 1
ATOM 649 O O . ARG A 1 88 ? 15.254 7.647 -25.453 1.00 94.69 88 ARG A O 1
ATOM 656 N N . THR A 1 89 ? 15.894 6.290 -23.779 1.00 90.69 89 THR A N 1
ATOM 657 C CA . THR A 1 89 ? 17.024 5.701 -24.518 1.00 90.69 89 THR A CA 1
ATOM 658 C C . THR A 1 89 ? 16.555 4.947 -25.764 1.00 90.69 89 THR A C 1
ATOM 660 O O . THR A 1 89 ? 17.098 5.164 -26.849 1.00 90.69 89 THR A O 1
ATOM 663 N N . LEU A 1 90 ? 15.539 4.089 -25.635 1.00 92.25 90 LEU A N 1
ATOM 664 C CA . LEU A 1 90 ? 14.977 3.338 -26.761 1.00 92.25 90 LEU A CA 1
ATOM 665 C C . LEU A 1 90 ? 14.349 4.271 -27.797 1.00 92.25 90 LEU A C 1
ATOM 667 O O . LEU A 1 90 ? 14.605 4.110 -28.988 1.00 92.25 90 LEU A O 1
ATOM 671 N N . ARG A 1 91 ? 13.613 5.297 -27.356 1.00 95.38 91 ARG A N 1
ATOM 672 C CA . ARG A 1 91 ? 13.032 6.310 -28.243 1.00 95.38 91 ARG A CA 1
ATOM 673 C C . ARG A 1 91 ? 14.102 7.051 -29.039 1.00 95.38 91 ARG A C 1
ATOM 675 O O . ARG A 1 91 ? 13.950 7.219 -30.244 1.00 95.38 91 ARG A O 1
ATOM 682 N N . PHE A 1 92 ? 15.199 7.460 -28.401 1.00 94.94 92 PHE A N 1
ATOM 683 C CA . PHE A 1 92 ? 16.305 8.117 -29.100 1.00 94.94 92 PHE A CA 1
ATOM 684 C C . PHE A 1 92 ? 16.918 7.211 -30.177 1.00 94.94 92 PHE A C 1
ATOM 686 O O . PHE A 1 92 ? 17.093 7.643 -31.315 1.00 94.94 92 PHE A O 1
ATOM 693 N N . ARG A 1 93 ? 17.175 5.938 -29.849 1.00 92.75 93 ARG A N 1
ATOM 694 C CA . ARG A 1 93 ? 17.688 4.955 -30.818 1.00 92.75 93 ARG A CA 1
ATOM 695 C C . ARG A 1 93 ? 16.706 4.691 -31.957 1.00 92.75 93 ARG A C 1
ATOM 697 O O . ARG A 1 93 ? 17.134 4.503 -33.093 1.00 92.75 93 ARG A O 1
ATOM 704 N N . HIS A 1 94 ? 15.407 4.678 -31.664 1.00 93.88 94 HIS A N 1
ATOM 705 C CA . HIS A 1 94 ? 14.369 4.486 -32.672 1.00 93.88 94 HIS A CA 1
ATOM 706 C C . HIS A 1 94 ? 14.366 5.639 -33.678 1.00 93.88 94 HIS A C 1
ATOM 708 O O . HIS A 1 94 ? 14.426 5.412 -34.884 1.00 93.88 94 HIS A O 1
ATOM 714 N N . LEU A 1 95 ? 14.412 6.879 -33.178 1.00 94.00 95 LEU A N 1
ATOM 715 C CA . LEU A 1 95 ? 14.488 8.083 -34.007 1.00 94.00 95 LEU A CA 1
ATOM 716 C C . LEU A 1 95 ? 15.775 8.156 -34.844 1.00 94.00 95 LEU A C 1
ATOM 718 O O . LEU A 1 95 ? 15.763 8.753 -35.916 1.00 94.00 95 LEU A O 1
ATOM 722 N N . SER A 1 96 ? 16.870 7.537 -34.393 1.00 94.19 96 SER A N 1
ATOM 723 C CA . SER A 1 96 ? 18.112 7.440 -35.168 1.00 94.19 96 SER A CA 1
ATOM 724 C C . SER A 1 96 ? 18.157 6.245 -36.132 1.00 94.19 96 SER A C 1
ATOM 726 O O . SER A 1 96 ? 19.207 5.990 -36.717 1.00 94.19 96 SER A O 1
ATOM 728 N N . GLY A 1 97 ? 17.071 5.473 -36.267 1.00 92.31 97 GLY A N 1
ATOM 729 C CA . GLY A 1 97 ? 17.010 4.275 -37.114 1.00 92.31 97 GLY A CA 1
ATOM 730 C C . GLY A 1 97 ? 17.833 3.086 -36.596 1.00 92.31 97 GLY A C 1
ATOM 731 O O . GLY A 1 97 ? 18.078 2.139 -37.335 1.00 92.31 97 GLY A O 1
ATOM 732 N N . ALA A 1 98 ? 18.270 3.122 -35.333 1.00 88.62 98 ALA A N 1
ATOM 733 C CA . ALA A 1 98 ? 19.187 2.156 -34.723 1.00 88.62 98 ALA A CA 1
ATOM 734 C C . ALA A 1 98 ? 18.478 1.149 -33.791 1.00 88.62 98 ALA A C 1
ATOM 736 O O . ALA A 1 98 ? 19.059 0.707 -32.789 1.00 88.62 98 ALA A O 1
ATOM 737 N N . THR A 1 99 ? 17.218 0.812 -34.089 1.00 90.81 99 THR A N 1
ATOM 738 C CA . THR A 1 99 ? 16.413 -0.163 -33.329 1.00 90.81 99 THR A CA 1
ATOM 739 C C . THR A 1 99 ? 15.983 -1.345 -34.178 1.00 90.81 99 THR A C 1
ATOM 741 O O . THR A 1 99 ? 15.417 -1.156 -35.254 1.00 90.81 99 THR A O 1
ATOM 744 N N . SER A 1 100 ? 16.161 -2.544 -33.636 1.00 93.38 100 SER A N 1
ATOM 745 C CA . SER A 1 100 ? 15.533 -3.774 -34.130 1.00 93.38 100 SER A CA 1
ATOM 746 C C . SER A 1 100 ? 14.011 -3.773 -33.920 1.00 93.38 100 SER A C 1
ATOM 748 O O . SER A 1 100 ? 13.501 -3.037 -33.074 1.00 93.38 100 SER A O 1
ATOM 750 N N . ASP A 1 101 ? 13.284 -4.647 -34.621 1.00 93.88 101 ASP A N 1
ATOM 751 C CA . ASP A 1 101 ? 11.833 -4.826 -34.435 1.00 93.88 101 ASP A CA 1
ATOM 752 C C . ASP A 1 101 ? 11.470 -5.177 -32.982 1.00 93.88 101 ASP A C 1
ATOM 754 O O . ASP A 1 101 ? 10.475 -4.694 -32.443 1.00 93.88 101 ASP A O 1
ATOM 758 N N . ALA A 1 102 ? 12.318 -5.961 -32.308 1.00 92.62 102 ALA A N 1
ATOM 759 C CA . ALA A 1 102 ? 12.146 -6.303 -30.897 1.00 92.62 102 ALA A CA 1
ATOM 760 C C . ALA A 1 102 ? 12.251 -5.069 -29.983 1.00 92.62 102 ALA A C 1
ATOM 762 O O . ALA A 1 102 ? 11.482 -4.925 -29.034 1.00 92.62 102 ALA A O 1
ATOM 763 N N . GLU A 1 103 ? 13.175 -4.152 -30.276 1.00 93.00 103 GLU A N 1
ATOM 764 C CA . GLU A 1 103 ? 13.327 -2.902 -29.524 1.00 93.00 103 GLU A CA 1
ATOM 765 C C . GLU A 1 103 ? 12.173 -1.930 -29.786 1.00 93.00 103 GLU A C 1
ATOM 767 O O . GLU A 1 103 ? 11.753 -1.233 -28.863 1.00 93.00 103 GLU A O 1
ATOM 772 N N . GLN A 1 104 ? 11.622 -1.914 -31.003 1.00 94.06 104 GLN A N 1
ATOM 773 C CA . GLN A 1 104 ? 10.425 -1.131 -31.329 1.00 94.06 104 GLN A CA 1
ATOM 774 C C . GLN A 1 104 ? 9.192 -1.657 -30.590 1.00 94.06 104 GLN A C 1
ATOM 776 O O . GLN A 1 104 ? 8.466 -0.879 -29.971 1.00 94.06 104 GLN A O 1
ATOM 781 N N . ALA A 1 105 ? 8.988 -2.977 -30.593 1.00 94.69 105 ALA A N 1
ATOM 782 C CA . ALA A 1 105 ? 7.911 -3.610 -29.840 1.00 94.69 105 ALA A CA 1
ATOM 783 C C . ALA A 1 105 ? 8.042 -3.320 -28.338 1.00 94.69 105 ALA A C 1
ATOM 785 O O . ALA A 1 105 ? 7.061 -2.947 -27.693 1.00 94.69 105 ALA A O 1
ATOM 786 N N . LYS A 1 106 ? 9.264 -3.407 -27.790 1.00 92.38 106 LYS A N 1
ATOM 787 C CA . LYS A 1 106 ? 9.506 -3.095 -26.379 1.00 92.38 106 LYS A CA 1
ATOM 788 C C . LYS A 1 106 ? 9.259 -1.624 -26.054 1.00 92.38 106 LYS A C 1
ATOM 790 O O . LYS A 1 106 ? 8.688 -1.330 -25.009 1.00 92.38 106 LYS A O 1
ATOM 795 N N . LEU A 1 107 ? 9.666 -0.701 -26.926 1.00 94.50 107 LEU A N 1
ATOM 796 C CA . LEU A 1 107 ? 9.379 0.724 -26.756 1.00 94.50 107 LEU A CA 1
ATOM 797 C C . LEU A 1 107 ? 7.866 0.974 -26.681 1.00 94.50 107 LEU A C 1
ATOM 799 O O . LEU A 1 107 ? 7.413 1.622 -25.743 1.00 94.50 107 LEU A O 1
ATOM 803 N N . ALA A 1 108 ? 7.092 0.408 -27.611 1.00 95.75 108 ALA A N 1
ATOM 804 C CA . ALA A 1 108 ? 5.638 0.554 -27.625 1.00 95.75 108 ALA A CA 1
ATOM 805 C C . ALA A 1 108 ? 4.973 -0.028 -26.363 1.00 95.75 108 ALA A C 1
ATOM 807 O O . ALA A 1 108 ? 4.057 0.579 -25.808 1.00 95.75 108 ALA A O 1
ATOM 808 N N . GLU A 1 109 ? 5.454 -1.180 -25.881 1.00 94.38 109 GLU A N 1
ATOM 809 C CA . GLU A 1 109 ? 4.996 -1.800 -24.632 1.00 94.38 109 GLU A CA 1
ATOM 810 C C . GLU A 1 109 ? 5.224 -0.873 -23.427 1.00 94.38 109 GLU A C 1
ATOM 812 O O . GLU A 1 109 ? 4.295 -0.624 -22.657 1.00 94.38 109 GLU A O 1
ATOM 817 N N . LEU A 1 110 ? 6.435 -0.321 -23.282 1.00 93.75 110 LEU A N 1
ATOM 818 C CA . LEU A 1 110 ? 6.775 0.574 -22.172 1.00 93.75 110 LEU A CA 1
ATOM 819 C C . LEU A 1 110 ? 5.987 1.887 -22.235 1.00 93.75 110 LEU A C 1
ATOM 821 O O . LEU A 1 110 ? 5.473 2.340 -21.217 1.00 93.75 110 LEU A O 1
ATOM 825 N N . GLU A 1 111 ? 5.832 2.478 -23.421 1.00 95.56 111 GLU A N 1
ATOM 826 C CA . GLU A 1 111 ? 5.041 3.701 -23.602 1.00 95.56 111 GLU A CA 1
ATOM 827 C C . GLU A 1 111 ? 3.557 3.488 -23.272 1.00 95.56 111 GLU A C 1
ATOM 829 O O . GLU A 1 111 ? 2.919 4.370 -22.687 1.00 95.56 111 GLU A O 1
ATOM 834 N N . ASN A 1 112 ? 3.000 2.322 -23.616 1.00 95.69 112 ASN A N 1
ATOM 835 C CA . ASN A 1 112 ? 1.643 1.957 -23.220 1.00 95.69 112 ASN A CA 1
ATOM 836 C C . ASN A 1 112 ? 1.533 1.797 -21.698 1.00 95.69 112 ASN A C 1
ATOM 838 O O . ASN A 1 112 ? 0.645 2.394 -21.091 1.00 95.69 112 ASN A O 1
ATOM 842 N N . ALA A 1 113 ? 2.461 1.060 -21.082 1.00 93.94 113 ALA A N 1
ATOM 843 C CA . ALA A 1 113 ? 2.469 0.829 -19.641 1.00 93.94 113 ALA A CA 1
ATOM 844 C C . ALA A 1 113 ? 2.631 2.134 -18.839 1.00 93.94 113 ALA A C 1
ATOM 846 O O . ALA A 1 113 ? 1.936 2.336 -17.846 1.00 93.94 113 ALA A O 1
ATOM 847 N N . GLU A 1 114 ? 3.485 3.062 -19.285 1.00 95.69 114 GLU A N 1
ATOM 848 C CA . GLU A 1 114 ? 3.627 4.385 -18.663 1.00 95.69 114 GLU A CA 1
ATOM 849 C C . GLU A 1 114 ? 2.334 5.205 -18.726 1.00 95.69 114 GLU A C 1
ATOM 851 O O . GLU A 1 114 ? 1.991 5.893 -17.762 1.00 95.69 114 GLU A O 1
ATOM 856 N N . ARG A 1 115 ? 1.621 5.167 -19.860 1.00 96.38 115 ARG A N 1
ATOM 857 C CA . ARG A 1 115 ? 0.342 5.872 -20.015 1.00 96.38 115 ARG A CA 1
ATOM 858 C C . ARG A 1 115 ? -0.721 5.283 -19.089 1.00 96.38 115 ARG A C 1
ATOM 860 O O . ARG A 1 115 ? -1.316 6.028 -18.314 1.00 96.38 115 ARG A O 1
ATOM 867 N N . GLU A 1 116 ? -0.908 3.966 -19.127 1.00 95.56 116 GLU A N 1
ATOM 868 C CA . GLU A 1 116 ? -1.884 3.265 -18.283 1.00 95.56 116 GLU A CA 1
ATOM 869 C C . GLU A 1 116 ? -1.605 3.473 -16.788 1.00 95.56 116 GLU A C 1
ATOM 871 O O . GLU A 1 116 ? -2.532 3.699 -16.006 1.00 95.56 116 GLU A O 1
ATOM 876 N N . ALA A 1 117 ? -0.332 3.457 -16.382 1.00 95.75 117 ALA A N 1
ATOM 877 C CA . ALA A 1 117 ? 0.069 3.707 -15.002 1.00 95.75 117 ALA A CA 1
ATOM 878 C C . ALA A 1 117 ? -0.267 5.130 -14.541 1.00 95.75 117 ALA A C 1
ATOM 880 O O . ALA A 1 117 ? -0.789 5.297 -13.440 1.00 95.75 117 ALA A O 1
ATOM 881 N N . LYS A 1 118 ? -0.034 6.149 -15.379 1.00 96.31 118 LYS A N 1
ATOM 882 C CA . LYS A 1 118 ? -0.392 7.543 -15.062 1.00 96.31 118 LYS A CA 1
ATOM 883 C C . LYS A 1 118 ? -1.901 7.726 -14.927 1.00 96.31 118 LYS A C 1
ATOM 885 O O . LYS A 1 118 ? -2.359 8.336 -13.965 1.00 96.31 118 LYS A O 1
ATOM 890 N N . GLU A 1 119 ? -2.676 7.175 -15.860 1.00 96.62 119 GLU A N 1
ATOM 891 C CA . GLU A 1 119 ? -4.143 7.216 -15.805 1.00 96.62 119 GLU A CA 1
ATOM 892 C C . GLU A 1 119 ? -4.674 6.502 -14.552 1.00 96.62 119 GLU A C 1
ATOM 894 O O . GLU A 1 119 ? -5.528 7.031 -13.837 1.00 96.62 119 GLU A O 1
ATOM 899 N N . THR A 1 120 ? -4.106 5.337 -14.230 1.00 95.69 120 THR A N 1
ATOM 900 C CA . THR A 1 120 ? -4.450 4.568 -13.027 1.00 95.69 120 THR A CA 1
ATOM 901 C C . THR A 1 120 ? -4.084 5.317 -11.745 1.00 95.69 120 THR A C 1
ATOM 903 O O . THR A 1 120 ? -4.900 5.376 -10.827 1.00 95.69 120 THR A O 1
ATOM 906 N N . SER A 1 121 ? -2.894 5.924 -11.679 1.00 97.38 121 SER A N 1
ATOM 907 C CA . SER A 1 121 ? -2.437 6.736 -10.541 1.00 97.38 121 SER A CA 1
ATOM 908 C C . SER A 1 121 ? -3.410 7.884 -10.252 1.00 97.38 121 SER A C 1
ATOM 910 O O . SER A 1 121 ? -3.863 8.045 -9.117 1.00 97.38 121 SER A O 1
ATOM 912 N N . LEU A 1 122 ? -3.831 8.622 -11.286 1.00 97.25 122 LEU A N 1
ATOM 913 C CA . LEU A 1 122 ? -4.811 9.704 -11.147 1.00 97.25 122 LEU A CA 1
ATOM 914 C C . LEU A 1 122 ? -6.162 9.201 -10.619 1.00 97.25 122 LEU A C 1
ATOM 916 O O . LEU A 1 122 ? -6.687 9.763 -9.656 1.00 97.25 122 LEU A O 1
ATOM 920 N N . ALA A 1 123 ? -6.693 8.117 -11.191 1.00 96.94 123 ALA A N 1
ATOM 921 C CA . ALA A 1 123 ? -7.962 7.537 -10.750 1.00 96.94 123 ALA A CA 1
ATOM 922 C C . ALA A 1 123 ? -7.909 7.045 -9.291 1.00 96.94 123 ALA A C 1
ATOM 924 O O . ALA A 1 123 ? -8.855 7.233 -8.526 1.00 96.94 123 ALA A O 1
ATOM 925 N N . LEU A 1 124 ? -6.792 6.442 -8.872 1.00 97.00 124 LEU A N 1
ATOM 926 C CA . LEU A 1 124 ? -6.598 5.997 -7.490 1.00 97.00 124 LEU A CA 1
ATOM 927 C C . LEU A 1 124 ? -6.558 7.171 -6.508 1.00 97.00 124 LEU A C 1
ATOM 929 O O . LEU A 1 124 ? -7.138 7.070 -5.429 1.00 97.00 124 LEU A O 1
ATOM 933 N N . ARG A 1 125 ? -5.921 8.290 -6.874 1.00 97.44 125 ARG A N 1
ATOM 934 C CA . ARG A 1 125 ? -5.880 9.501 -6.038 1.00 97.44 125 ARG A CA 1
ATOM 935 C C . ARG A 1 125 ? -7.263 10.128 -5.864 1.00 97.44 125 ARG A C 1
ATOM 937 O O . ARG A 1 125 ? -7.589 10.570 -4.764 1.00 97.44 125 ARG A O 1
ATOM 944 N N . GLU A 1 126 ? -8.082 10.137 -6.914 1.00 96.62 126 GLU A N 1
ATOM 945 C CA . GLU A 1 126 ? -9.471 10.604 -6.833 1.00 96.62 126 GLU A CA 1
ATOM 946 C C . GLU A 1 126 ? -10.287 9.746 -5.858 1.00 96.62 126 GLU A C 1
ATOM 948 O O . GLU A 1 126 ? -10.863 10.276 -4.903 1.00 96.62 126 GLU A O 1
ATOM 953 N N . LEU A 1 127 ? -10.258 8.419 -6.036 1.00 96.50 127 LEU A N 1
ATOM 954 C CA . LEU A 1 127 ? -10.947 7.477 -5.149 1.00 96.50 127 LEU A CA 1
ATOM 955 C C . LEU A 1 127 ? -10.462 7.601 -3.699 1.00 96.50 127 LEU A C 1
ATOM 957 O O . LEU A 1 127 ? -11.277 7.624 -2.774 1.00 96.50 127 LEU A O 1
ATOM 961 N N . ALA A 1 128 ? -9.152 7.764 -3.496 1.00 96.44 12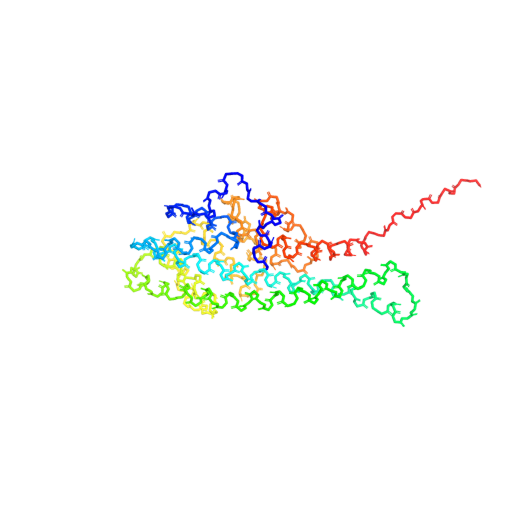8 ALA A N 1
ATOM 962 C CA . ALA A 1 128 ? -8.585 7.963 -2.170 1.00 96.44 128 ALA A CA 1
ATOM 963 C C . ALA A 1 128 ? -9.178 9.190 -1.475 1.00 96.44 128 ALA A C 1
ATOM 965 O O . ALA A 1 128 ? -9.531 9.125 -0.298 1.00 96.44 128 ALA A O 1
ATOM 966 N N . GLY A 1 129 ? -9.356 10.293 -2.206 1.00 94.75 129 GLY A N 1
ATOM 967 C CA . GLY A 1 129 ? -9.989 11.502 -1.685 1.00 94.75 129 GLY A CA 1
ATOM 968 C C . GLY A 1 129 ? -11.436 11.288 -1.226 1.00 94.75 129 GLY A C 1
ATOM 969 O O . GLY A 1 129 ? -11.895 11.957 -0.296 1.00 94.75 129 GLY A O 1
ATOM 970 N N . GLU A 1 130 ? -12.178 10.359 -1.830 1.00 95.50 130 GLU A N 1
ATOM 971 C CA . GLU A 1 130 ? -13.528 10.005 -1.375 1.00 95.50 130 GLU A CA 1
ATOM 972 C C . GLU A 1 130 ? -13.504 9.247 -0.048 1.00 95.50 130 GLU A C 1
ATOM 974 O O . GLU A 1 130 ? -14.205 9.626 0.897 1.00 95.50 130 GLU A O 1
ATOM 979 N N . HIS A 1 131 ? -12.658 8.222 0.045 1.00 97.06 131 HIS A N 1
ATOM 980 C CA . HIS A 1 131 ? -12.509 7.405 1.246 1.00 97.06 131 HIS A CA 1
ATOM 981 C C . HIS A 1 131 ? -11.934 8.210 2.418 1.00 97.06 131 HIS A C 1
ATOM 983 O O . HIS A 1 131 ? -12.434 8.117 3.540 1.00 97.06 131 HIS A O 1
ATOM 989 N N . ALA A 1 132 ? -10.978 9.109 2.162 1.00 95.12 132 ALA A N 1
ATOM 990 C CA . ALA A 1 132 ? -10.457 10.030 3.170 1.00 95.12 132 ALA A CA 1
ATOM 991 C C . ALA A 1 132 ? -11.568 10.903 3.774 1.00 95.12 132 ALA A C 1
ATOM 993 O O . ALA A 1 132 ? -11.623 11.086 4.992 1.00 95.12 132 ALA A O 1
ATOM 994 N N . ARG A 1 133 ? -12.485 11.423 2.943 1.00 93.88 133 ARG A N 1
ATOM 995 C CA . ARG A 1 133 ? -13.621 12.238 3.409 1.00 93.88 133 ARG A CA 1
ATOM 996 C C . ARG A 1 133 ? -14.591 11.433 4.271 1.00 93.88 133 ARG A C 1
ATOM 998 O O . ARG A 1 133 ? -14.985 11.916 5.331 1.00 93.88 133 ARG A O 1
ATOM 1005 N N . ARG A 1 134 ? -14.936 10.208 3.864 1.00 96.12 134 ARG A N 1
ATOM 1006 C CA . ARG A 1 134 ? -15.808 9.321 4.658 1.00 96.12 134 ARG A CA 1
ATOM 1007 C C . ARG A 1 134 ? -15.159 8.924 5.979 1.00 96.12 134 ARG A C 1
ATOM 1009 O O . ARG A 1 134 ? -15.776 9.068 7.033 1.00 96.12 134 ARG A O 1
ATOM 1016 N N . GLY A 1 135 ? -13.891 8.515 5.940 1.00 95.62 135 GLY A N 1
ATOM 1017 C CA . GLY A 1 135 ? -13.103 8.219 7.134 1.00 95.62 135 GLY A CA 1
ATOM 1018 C C . GLY A 1 135 ? -13.077 9.408 8.090 1.00 95.62 135 GLY A C 1
ATOM 1019 O O . GLY A 1 135 ? -13.380 9.256 9.268 1.00 95.62 135 GLY A O 1
ATOM 1020 N N . ALA A 1 136 ? -12.850 10.618 7.575 1.00 91.69 136 ALA A N 1
ATOM 1021 C CA . ALA A 1 136 ? -12.882 11.851 8.357 1.00 91.69 136 ALA A CA 1
ATOM 1022 C C . ALA A 1 136 ? -14.224 12.105 9.061 1.00 91.69 136 ALA A C 1
ATOM 1024 O O . ALA A 1 136 ? -14.250 12.556 10.207 1.00 91.69 136 ALA A O 1
ATOM 1025 N N . GLU A 1 137 ? -15.346 11.855 8.387 1.00 93.62 137 GLU A N 1
ATOM 1026 C CA . GLU A 1 137 ? -16.679 11.991 8.981 1.00 93.62 137 GLU A CA 1
ATOM 1027 C C . GLU A 1 137 ? -16.888 11.016 10.141 1.00 93.62 137 GLU A C 1
ATOM 1029 O O . GLU A 1 137 ? -17.363 11.422 11.205 1.00 93.62 137 GLU A O 1
ATOM 1034 N N 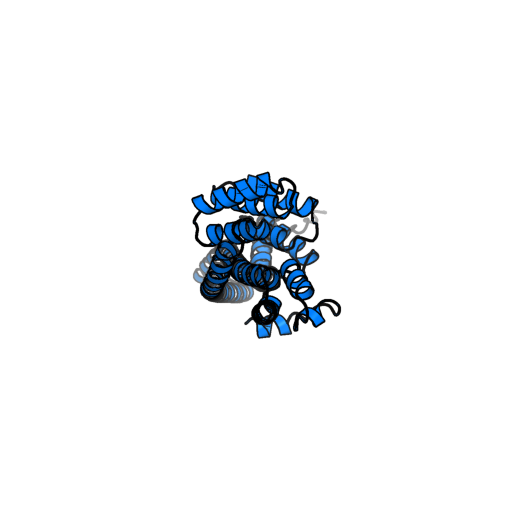. LEU A 1 138 ? -16.498 9.752 9.961 1.00 94.94 138 LEU A N 1
ATOM 1035 C CA . LEU A 1 138 ? -16.595 8.727 11.001 1.00 94.94 138 LEU A CA 1
ATOM 1036 C C . LEU A 1 138 ? -15.661 9.037 12.179 1.00 94.94 138 LEU A C 1
ATOM 1038 O O . LEU A 1 138 ? -16.087 8.958 13.331 1.00 94.94 138 LEU A O 1
ATOM 1042 N N . THR A 1 139 ? -14.434 9.489 11.908 1.00 92.69 139 THR A N 1
ATOM 1043 C CA . THR A 1 139 ? -13.471 9.917 12.932 1.00 92.69 139 THR A CA 1
ATOM 1044 C C . THR A 1 139 ? -14.002 11.081 13.762 1.00 92.69 139 THR A C 1
ATOM 1046 O O . THR A 1 139 ? -13.911 11.046 14.987 1.00 92.69 139 THR A O 1
ATOM 1049 N N . ARG A 1 140 ? -14.619 12.094 13.137 1.00 90.38 140 ARG A N 1
ATOM 1050 C CA . ARG A 1 140 ? -15.236 13.209 13.879 1.00 90.38 140 ARG A CA 1
ATOM 1051 C C . ARG A 1 140 ? -16.344 12.722 14.809 1.00 90.38 140 ARG A C 1
ATOM 1053 O O . ARG A 1 140 ? -16.350 13.094 15.978 1.00 90.38 140 ARG A O 1
ATOM 1060 N N . LYS A 1 141 ? -17.235 11.849 14.322 1.00 92.06 141 LYS A N 1
ATOM 1061 C CA . LYS A 1 141 ? -18.283 11.232 15.156 1.00 92.06 141 LYS A CA 1
ATOM 1062 C C . LYS A 1 141 ? -17.677 10.462 16.334 1.00 92.06 141 LYS A C 1
ATOM 1064 O O . LYS A 1 141 ? -18.177 10.569 17.450 1.00 92.06 141 LYS A O 1
ATOM 1069 N N . LEU A 1 142 ? -16.594 9.721 16.095 1.00 90.69 142 LEU A N 1
ATOM 1070 C CA . LEU A 1 142 ? -15.909 8.925 17.112 1.00 90.69 142 LEU A CA 1
ATOM 1071 C C . LEU A 1 142 ? -15.284 9.796 18.205 1.00 90.69 142 LEU A C 1
ATOM 1073 O O . LEU A 1 142 ? -15.499 9.527 19.384 1.00 90.69 142 LEU A O 1
ATOM 1077 N N . ILE A 1 143 ? -14.551 10.844 17.822 1.00 85.44 143 ILE A N 1
ATOM 1078 C CA . ILE A 1 143 ? -13.927 11.779 18.769 1.00 85.44 143 ILE A CA 1
ATOM 1079 C C . ILE A 1 143 ? -15.003 12.469 19.616 1.00 85.44 143 ILE A C 1
ATOM 1081 O O . ILE A 1 143 ? -14.850 12.564 20.830 1.00 85.44 143 ILE A O 1
ATOM 1085 N N . SER A 1 144 ? -16.121 12.887 19.012 1.00 87.19 144 SER A N 1
ATOM 1086 C CA . SER A 1 144 ? -17.236 13.484 19.758 1.00 87.19 144 SER A CA 1
ATOM 1087 C C . SER A 1 144 ? -17.901 12.506 20.732 1.00 87.19 144 SER A C 1
ATOM 1089 O O . SER A 1 144 ? -18.301 12.911 21.819 1.00 87.19 144 SER A O 1
ATOM 1091 N N . ALA A 1 145 ? -18.032 11.231 20.361 1.00 87.69 145 ALA A N 1
ATOM 1092 C CA . ALA A 1 145 ? -18.697 10.223 21.185 1.00 87.69 145 ALA A CA 1
ATOM 1093 C C . ALA A 1 145 ? -17.793 9.618 22.274 1.00 87.69 145 ALA A C 1
ATOM 1095 O O . ALA A 1 145 ? -18.289 9.071 23.258 1.00 87.69 145 ALA A O 1
ATOM 1096 N N . SER A 1 146 ? -16.471 9.624 22.090 1.00 84.44 146 SER A N 1
ATOM 1097 C CA . SER A 1 146 ? -15.520 8.953 22.987 1.00 84.44 146 SER A CA 1
ATOM 1098 C C . SER A 1 146 ? -14.144 9.637 22.963 1.00 84.44 146 SER A C 1
ATOM 1100 O O . SER A 1 146 ? -13.173 9.033 22.498 1.00 84.44 146 SER A O 1
ATOM 1102 N N . PRO A 1 147 ? -14.038 10.874 23.485 1.00 80.06 147 PRO A N 1
ATOM 1103 C CA . PRO A 1 147 ? -12.832 11.700 23.364 1.00 80.06 147 PRO A CA 1
ATOM 1104 C C . PRO A 1 147 ? -11.588 11.075 24.010 1.00 80.06 147 PRO A C 1
ATOM 1106 O O . PRO A 1 147 ? -10.486 11.271 23.523 1.00 80.06 147 PRO A O 1
ATOM 1109 N N . GLU A 1 148 ? -11.757 10.247 25.043 1.00 79.56 148 GLU A N 1
ATOM 1110 C CA . GLU A 1 148 ? -10.647 9.630 25.787 1.00 79.56 148 GLU A CA 1
ATOM 1111 C C . GLU A 1 148 ? -10.210 8.252 25.252 1.00 79.56 148 GLU A C 1
ATOM 1113 O O . GLU A 1 148 ? -9.318 7.600 25.811 1.00 79.56 148 GLU A O 1
ATOM 1118 N N . SER A 1 149 ? -10.845 7.765 24.180 1.00 82.50 149 SER A N 1
ATOM 1119 C CA . SER A 1 149 ? -10.587 6.424 23.654 1.00 82.50 149 SER A CA 1
ATOM 1120 C C . SER A 1 149 ? -9.220 6.341 22.979 1.00 82.50 149 SER A C 1
ATOM 1122 O O . SER A 1 149 ? -8.957 7.023 21.990 1.00 82.50 149 SER A O 1
ATOM 1124 N N . PHE A 1 150 ? -8.371 5.416 23.441 1.00 84.06 150 PHE A N 1
ATOM 1125 C CA . PHE A 1 150 ? -7.096 5.101 22.785 1.00 84.06 150 PHE A CA 1
ATOM 1126 C C . PHE A 1 150 ? -7.276 4.767 21.295 1.00 84.06 150 PHE A C 1
ATOM 1128 O O . PHE A 1 150 ? -6.542 5.276 20.448 1.00 84.06 150 PHE A O 1
ATOM 1135 N N . LYS A 1 151 ? -8.287 3.947 20.964 1.00 85.81 151 LYS A N 1
ATOM 1136 C CA . LYS A 1 151 ? -8.625 3.619 19.570 1.00 85.81 151 LYS A CA 1
ATOM 1137 C C . LYS A 1 151 ? -9.010 4.887 18.794 1.00 85.81 151 LYS A C 1
ATOM 1139 O O . LYS A 1 151 ? -8.594 5.041 17.653 1.00 85.81 151 LYS A O 1
ATOM 1144 N N . GLY A 1 152 ? -9.732 5.810 19.435 1.00 87.12 152 GLY A N 1
ATOM 1145 C CA . GLY A 1 152 ? -10.077 7.121 18.880 1.00 87.12 152 GLY A CA 1
ATOM 1146 C C . GLY A 1 152 ? -8.853 7.939 18.478 1.00 87.12 152 GLY A C 1
ATOM 1147 O O . GLY A 1 152 ? -8.785 8.398 17.342 1.00 87.12 152 GLY A O 1
ATOM 1148 N N . TYR A 1 153 ? -7.847 8.037 19.350 1.00 88.12 153 TYR A N 1
ATOM 1149 C CA . TYR A 1 153 ? -6.608 8.761 19.045 1.00 88.12 153 TYR A CA 1
ATOM 1150 C C . TYR A 1 153 ? -5.788 8.127 17.922 1.00 88.12 153 TYR A C 1
ATOM 1152 O O . TYR A 1 153 ? -5.178 8.847 17.135 1.00 88.12 153 TYR A O 1
ATOM 1160 N N . ARG A 1 154 ? -5.801 6.794 17.789 1.00 91.44 154 ARG A N 1
ATOM 1161 C CA . ARG A 1 154 ? -5.127 6.122 16.668 1.00 91.44 154 ARG A CA 1
ATOM 1162 C C . ARG A 1 154 ? -5.758 6.521 15.337 1.00 91.44 154 ARG A C 1
ATOM 1164 O O . ARG A 1 154 ? -5.051 6.913 14.417 1.00 91.44 154 ARG A O 1
ATOM 1171 N N . ILE A 1 155 ? -7.083 6.448 15.261 1.00 92.81 155 ILE A N 1
ATOM 1172 C CA . ILE A 1 155 ? -7.836 6.833 14.064 1.00 92.81 155 ILE A CA 1
ATOM 1173 C C . ILE A 1 155 ? -7.702 8.337 13.786 1.00 92.81 155 ILE A C 1
ATOM 1175 O O . ILE A 1 155 ? -7.581 8.739 12.630 1.00 92.81 155 ILE A O 1
ATOM 1179 N N . ALA A 1 156 ? -7.668 9.168 14.831 1.00 90.56 156 ALA A N 1
ATOM 1180 C CA . ALA A 1 156 ? -7.409 10.598 14.706 1.00 90.56 156 ALA A CA 1
ATOM 1181 C C . ALA A 1 156 ? -6.029 10.873 14.094 1.00 90.56 156 ALA A C 1
ATOM 1183 O O . ALA A 1 156 ? -5.935 11.677 13.171 1.00 90.56 156 ALA A O 1
ATOM 1184 N N . ALA A 1 157 ? -4.981 10.177 14.544 1.00 94.19 157 ALA A N 1
ATOM 1185 C CA . ALA A 1 157 ? -3.642 10.320 13.982 1.00 94.19 157 ALA A CA 1
ATOM 1186 C C . ALA A 1 157 ? -3.633 10.010 12.473 1.00 94.19 157 ALA A C 1
ATOM 1188 O O . ALA A 1 157 ? -3.211 10.847 11.676 1.00 94.19 157 ALA A O 1
ATOM 1189 N N . ASP A 1 158 ? -4.175 8.863 12.054 1.00 93.69 158 ASP A N 1
ATOM 1190 C CA . ASP A 1 158 ? -4.273 8.525 10.627 1.00 93.69 158 ASP A CA 1
ATOM 1191 C C . ASP A 1 158 ? -5.057 9.578 9.829 1.00 93.69 158 ASP A C 1
ATOM 1193 O O . ASP A 1 158 ? -4.628 9.998 8.754 1.00 93.69 158 ASP A O 1
ATOM 1197 N N . TYR A 1 159 ? -6.167 10.068 10.382 1.00 92.62 159 TYR A N 1
ATOM 1198 C CA . TYR A 1 159 ? -6.963 11.128 9.773 1.00 92.62 159 TYR A CA 1
ATOM 1199 C C . TYR A 1 159 ? -6.183 12.443 9.590 1.00 92.62 159 TYR A C 1
ATOM 1201 O O . TYR A 1 159 ? -6.189 13.007 8.493 1.00 92.62 159 TYR A O 1
ATOM 1209 N N . HIS A 1 160 ? -5.519 12.941 10.636 1.00 93.81 160 HIS A N 1
ATOM 1210 C CA . HIS A 1 160 ? -4.763 14.196 10.574 1.00 93.81 160 HIS A CA 1
ATOM 1211 C C . HIS A 1 160 ? -3.588 14.088 9.601 1.00 93.81 160 HIS A C 1
ATOM 1213 O O . HIS A 1 160 ? -3.402 14.968 8.758 1.00 93.81 160 HIS A O 1
ATOM 1219 N N . ARG A 1 161 ? -2.868 12.960 9.630 1.00 94.94 161 ARG A N 1
ATOM 1220 C CA . ARG A 1 161 ? -1.778 12.663 8.695 1.00 94.94 161 ARG A CA 1
ATOM 1221 C C . ARG A 1 161 ? -2.239 12.696 7.241 1.00 94.94 161 ARG A C 1
ATOM 1223 O O . ARG A 1 161 ? -1.622 13.378 6.430 1.00 94.94 161 ARG A O 1
ATOM 1230 N N . LEU A 1 162 ? -3.326 11.998 6.901 1.00 91.81 162 LEU A N 1
ATOM 1231 C CA . LEU A 1 162 ? -3.833 11.948 5.522 1.00 91.81 162 LEU A CA 1
ATOM 1232 C C . LEU A 1 162 ? -4.313 13.315 5.007 1.00 91.81 162 LEU A C 1
ATOM 1234 O O . LEU A 1 162 ? -4.435 13.514 3.802 1.00 91.81 162 LEU A O 1
ATOM 1238 N N . ARG A 1 163 ? -4.553 14.277 5.904 1.00 89.75 163 ARG A N 1
ATOM 1239 C CA . ARG A 1 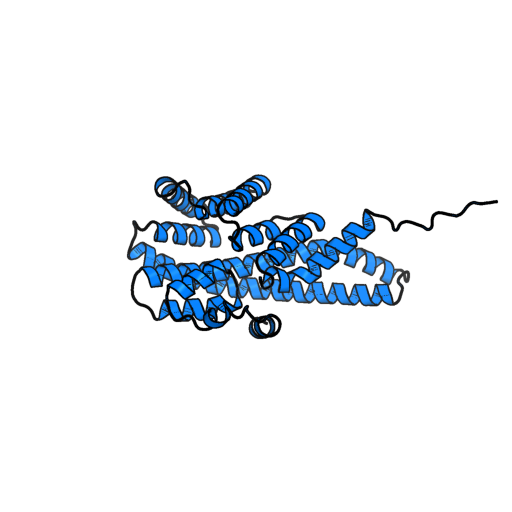163 ? -4.865 15.671 5.564 1.00 89.75 163 ARG A CA 1
ATOM 1240 C C . ARG A 1 163 ? -3.657 16.610 5.557 1.00 89.75 163 ARG A C 1
ATOM 1242 O O . ARG A 1 163 ? -3.832 17.785 5.238 1.00 89.75 163 ARG A O 1
ATOM 1249 N N . GLY A 1 164 ? -2.473 16.128 5.929 1.00 91.06 164 GLY A N 1
ATOM 1250 C CA . GLY A 1 164 ? -1.280 16.954 6.118 1.00 91.06 164 GLY A CA 1
ATOM 1251 C C . GLY A 1 164 ? -1.332 17.855 7.359 1.00 91.06 164 GLY A C 1
ATOM 1252 O O . GLY A 1 164 ? -0.552 18.799 7.460 1.00 91.06 164 GLY A O 1
ATOM 1253 N N . ASP A 1 165 ? -2.238 17.589 8.303 1.00 94.56 165 ASP A N 1
ATOM 1254 C CA . ASP A 1 165 ? -2.329 18.300 9.582 1.00 94.56 165 ASP A CA 1
ATOM 1255 C C . ASP A 1 165 ? -1.331 17.703 10.586 1.00 94.56 165 ASP A C 1
ATOM 1257 O O . ASP A 1 165 ? -1.679 16.986 11.527 1.00 94.56 165 ASP A O 1
ATOM 1261 N N . TRP A 1 166 ? -0.047 17.957 10.335 1.00 94.62 166 TRP A N 1
ATOM 1262 C CA . TRP A 1 166 ? 1.054 17.378 11.108 1.00 94.62 166 TRP A CA 1
ATOM 1263 C C . TRP A 1 166 ? 1.063 17.822 12.577 1.00 94.62 166 TRP A C 1
ATOM 1265 O O . TRP A 1 166 ? 1.530 17.076 13.434 1.00 94.62 166 TRP A O 1
ATOM 1275 N N . GLY A 1 167 ? 0.508 18.999 12.887 1.00 95.38 167 GLY A N 1
ATOM 1276 C CA . GLY A 1 167 ? 0.365 19.483 14.262 1.00 95.38 167 GLY A CA 1
ATOM 1277 C C . GLY A 1 167 ? -0.553 18.578 15.082 1.00 95.38 167 GLY A C 1
ATOM 1278 O O . GLY A 1 167 ? -0.111 17.964 16.054 1.00 95.38 167 GLY A O 1
ATOM 1279 N N . ALA A 1 168 ? -1.800 18.413 14.636 1.00 93.88 168 ALA A N 1
ATOM 1280 C CA . ALA A 1 168 ? -2.765 17.558 15.326 1.00 93.88 168 ALA A CA 1
ATOM 1281 C C . ALA A 1 168 ? -2.379 16.067 15.279 1.00 93.88 168 ALA A C 1
ATOM 1283 O O . ALA A 1 168 ? -2.648 15.312 16.216 1.00 93.88 168 ALA A O 1
ATOM 1284 N N . PHE A 1 169 ? -1.691 15.630 14.219 1.00 95.94 169 PHE A N 1
ATOM 1285 C CA . PHE A 1 169 ? -1.094 14.297 14.164 1.00 95.94 169 PHE A CA 1
ATOM 1286 C C . PHE A 1 169 ? -0.080 14.066 15.296 1.00 95.94 169 PHE A C 1
ATOM 1288 O O . PHE A 1 169 ? -0.148 13.044 15.982 1.00 95.94 169 PHE A O 1
ATOM 1295 N N . ASN A 1 170 ? 0.826 15.020 15.528 1.00 95.31 170 ASN A N 1
ATOM 1296 C CA . ASN A 1 170 ? 1.848 14.923 16.572 1.00 95.31 170 ASN A CA 1
ATOM 1297 C C . ASN A 1 170 ? 1.248 14.952 17.987 1.00 95.31 170 ASN A C 1
ATOM 1299 O O . ASN A 1 170 ? 1.717 14.235 18.878 1.00 95.31 170 ASN A O 1
ATOM 1303 N N . GLU A 1 171 ? 0.181 15.726 18.195 1.00 93.62 171 GLU A N 1
ATOM 1304 C CA . GLU A 1 171 ? -0.591 15.704 19.444 1.00 93.62 171 GLU A CA 1
ATOM 1305 C C . GLU A 1 171 ? -1.197 14.316 19.696 1.00 93.62 171 GLU A C 1
ATOM 1307 O O . GLU A 1 171 ? -0.994 13.727 20.762 1.00 93.62 171 GLU A O 1
ATOM 1312 N N . ALA A 1 172 ? -1.867 13.739 18.691 1.00 93.38 172 ALA A N 1
ATOM 1313 C CA . ALA A 1 172 ? -2.438 12.398 18.792 1.00 93.38 172 ALA A CA 1
ATOM 1314 C C . ALA A 1 172 ? -1.360 11.328 19.046 1.00 93.38 172 ALA A C 1
ATOM 1316 O O . ALA A 1 172 ? -1.543 10.454 19.896 1.00 93.38 172 ALA A O 1
ATOM 1317 N N . LEU A 1 173 ? -0.213 11.416 18.365 1.00 94.88 173 LEU A N 1
ATOM 1318 C CA . LEU A 1 173 ? 0.932 10.526 18.574 1.00 94.88 173 LEU A CA 1
ATOM 1319 C C . LEU A 1 173 ? 1.467 10.572 20.007 1.00 94.88 173 LEU A C 1
ATOM 1321 O O . LEU A 1 173 ? 1.751 9.521 20.582 1.00 94.88 173 LEU A O 1
ATOM 1325 N N . THR A 1 174 ? 1.571 11.764 20.594 1.00 94.00 174 THR A N 1
ATOM 1326 C CA . THR A 1 174 ? 2.039 11.942 21.977 1.00 94.00 174 THR A CA 1
ATOM 1327 C C . THR A 1 174 ? 1.131 11.198 22.959 1.00 94.00 174 THR A C 1
ATOM 1329 O O . THR A 1 174 ? 1.604 10.489 23.849 1.00 94.00 174 THR A O 1
ATOM 1332 N N . ILE A 1 175 ? -0.185 11.288 22.762 1.00 91.62 175 ILE A N 1
ATOM 1333 C CA . ILE A 1 175 ? -1.175 10.589 23.591 1.00 91.62 175 ILE A CA 1
ATOM 1334 C C . ILE A 1 175 ? -1.083 9.069 23.395 1.00 91.62 175 ILE A C 1
ATOM 1336 O O . ILE A 1 175 ? -1.148 8.306 24.365 1.00 91.62 175 ILE A O 1
ATOM 1340 N N . LEU A 1 176 ? -0.911 8.609 22.151 1.00 92.12 176 LEU A N 1
ATOM 1341 C CA . LEU A 1 176 ? -0.739 7.187 21.844 1.00 92.12 176 LEU A CA 1
ATOM 1342 C C . LEU A 1 176 ? 0.513 6.605 22.498 1.00 92.12 176 LEU A C 1
ATOM 1344 O O . LEU A 1 176 ? 0.460 5.491 23.016 1.00 92.12 176 LEU A O 1
ATOM 1348 N N . GLU A 1 177 ? 1.613 7.352 22.510 1.00 94.12 177 GLU A N 1
ATOM 1349 C CA . GLU A 1 177 ? 2.859 6.941 23.151 1.00 94.12 177 GLU A CA 1
ATOM 1350 C C . GLU A 1 177 ? 2.723 6.837 24.669 1.00 94.12 177 GLU A C 1
ATOM 1352 O O . GLU A 1 177 ? 3.156 5.846 25.248 1.00 94.12 177 GLU A O 1
ATOM 1357 N N . GLN A 1 178 ? 2.048 7.789 25.314 1.00 92.69 178 GLN A N 1
ATOM 1358 C CA . GLN A 1 178 ? 1.786 7.719 26.755 1.00 92.69 178 GLN A CA 1
ATOM 1359 C C . GLN A 1 178 ? 0.918 6.511 27.129 1.00 92.69 178 GLN A C 1
ATOM 1361 O O . GLN A 1 178 ? 1.157 5.861 28.146 1.00 92.69 178 GLN A O 1
ATOM 1366 N N . LYS A 1 179 ? -0.099 6.202 26.315 1.00 90.12 179 LYS A N 1
ATOM 1367 C CA . LYS A 1 179 ? -1.059 5.125 26.604 1.00 90.12 179 LYS A CA 1
ATOM 1368 C C . LYS A 1 179 ? -0.546 3.738 26.198 1.00 90.12 179 LYS A C 1
ATOM 1370 O O . LYS A 1 179 ? -0.880 2.760 26.861 1.00 90.12 179 LYS A O 1
ATOM 1375 N N . ASN A 1 180 ? 0.215 3.622 25.108 1.00 90.00 180 ASN A N 1
ATOM 1376 C CA . ASN A 1 180 ? 0.722 2.342 24.603 1.00 90.00 180 ASN A CA 1
ATOM 1377 C C . ASN A 1 180 ? 2.064 2.492 23.845 1.00 90.00 180 ASN A C 1
ATOM 1379 O O . ASN A 1 180 ? 2.112 2.352 22.612 1.00 90.00 180 ASN A O 1
ATOM 1383 N N . PRO A 1 181 ? 3.172 2.725 24.574 1.00 91.31 181 PRO A N 1
ATOM 1384 C CA . PRO A 1 181 ? 4.474 3.070 23.993 1.00 91.31 181 PRO A CA 1
ATOM 1385 C C . PRO A 1 181 ? 5.117 1.934 23.190 1.00 91.31 181 PRO A C 1
ATOM 1387 O O . PRO A 1 181 ? 6.035 2.153 22.404 1.00 91.31 181 PRO A O 1
ATOM 1390 N N . THR A 1 182 ? 4.668 0.693 23.381 1.00 90.38 182 THR A N 1
ATOM 1391 C CA . THR A 1 182 ? 5.279 -0.485 22.756 1.00 90.38 182 THR A CA 1
ATOM 1392 C C . THR A 1 182 ? 4.464 -1.044 21.594 1.00 90.38 182 THR A C 1
ATOM 1394 O O . THR A 1 182 ? 4.887 -2.044 21.003 1.00 90.38 182 THR A O 1
ATOM 1397 N N . SER A 1 183 ? 3.342 -0.418 21.223 1.00 92.81 183 SER A N 1
ATOM 1398 C CA . SER A 1 183 ? 2.484 -0.930 20.153 1.00 92.81 183 SER A CA 1
ATOM 1399 C C . SER A 1 183 ? 3.165 -0.906 18.781 1.00 92.81 183 SER A C 1
ATOM 1401 O O . SER A 1 183 ? 3.850 0.046 18.404 1.00 92.81 183 SER A O 1
ATOM 1403 N N . THR A 1 184 ? 2.935 -1.957 17.994 1.00 95.50 184 THR A N 1
ATOM 1404 C CA . THR A 1 184 ? 3.401 -2.039 16.601 1.00 95.50 184 THR A CA 1
ATOM 1405 C C . THR A 1 184 ? 2.820 -0.910 15.744 1.00 95.50 184 THR A C 1
ATOM 1407 O O . THR A 1 184 ? 3.520 -0.339 14.911 1.00 95.50 184 THR A O 1
ATOM 1410 N N . GLY A 1 185 ? 1.562 -0.531 15.994 1.00 93.38 185 GLY A N 1
ATOM 1411 C CA . GLY A 1 185 ? 0.914 0.592 15.313 1.00 93.38 185 GLY A CA 1
ATOM 1412 C C . GLY A 1 185 ? 1.604 1.933 15.570 1.00 93.38 185 GLY A C 1
ATOM 1413 O O . GLY A 1 185 ? 1.735 2.723 14.643 1.00 93.38 185 GLY A O 1
ATOM 1414 N N . LEU A 1 186 ? 2.109 2.177 16.784 1.00 95.12 186 LEU A N 1
ATOM 1415 C CA . LEU A 1 186 ? 2.865 3.395 17.082 1.00 95.12 186 LEU A CA 1
ATOM 1416 C C . LEU A 1 186 ? 4.190 3.448 16.310 1.00 95.12 186 LEU A C 1
ATOM 1418 O O . LEU A 1 186 ? 4.516 4.492 15.756 1.00 95.12 186 LEU A O 1
ATOM 1422 N N . LEU A 1 187 ? 4.925 2.330 16.219 1.00 97.38 187 LEU A N 1
ATOM 1423 C CA . LEU A 1 187 ? 6.147 2.258 15.401 1.00 97.38 187 LEU A CA 1
ATOM 1424 C C . LEU A 1 187 ? 5.865 2.598 13.937 1.00 97.38 187 LEU A C 1
ATOM 1426 O O . LEU A 1 187 ? 6.630 3.331 13.317 1.00 97.38 187 LEU A O 1
ATOM 1430 N N . PHE A 1 188 ? 4.755 2.087 13.407 1.00 97.56 188 PHE A N 1
ATOM 1431 C CA . PHE A 1 188 ? 4.312 2.396 12.056 1.00 97.56 188 PHE A CA 1
ATOM 1432 C C . PHE A 1 188 ? 3.993 3.886 11.889 1.00 97.56 188 PHE A C 1
ATOM 1434 O O . PHE A 1 188 ? 4.569 4.524 11.017 1.00 97.56 188 PHE A O 1
ATOM 1441 N N . LEU A 1 189 ? 3.172 4.482 12.760 1.00 96.62 189 LEU A N 1
ATOM 1442 C CA . LEU A 1 189 ? 2.841 5.911 12.665 1.00 96.62 189 LEU A CA 1
ATOM 1443 C C . LEU A 1 189 ? 4.079 6.813 12.813 1.00 96.62 189 LEU A C 1
ATOM 1445 O O . LEU A 1 189 ? 4.206 7.798 12.092 1.00 96.62 189 LEU A O 1
ATOM 1449 N N . ARG A 1 190 ? 5.031 6.451 13.682 1.00 97.31 190 ARG A N 1
ATOM 1450 C CA . ARG A 1 190 ? 6.328 7.140 13.792 1.00 97.31 190 ARG A CA 1
ATOM 1451 C C . ARG A 1 190 ? 7.158 7.026 12.515 1.00 97.31 190 ARG A C 1
ATOM 1453 O O . ARG A 1 190 ? 7.839 7.980 12.156 1.00 97.31 190 ARG A O 1
ATOM 1460 N N . ALA A 1 191 ? 7.098 5.897 11.811 1.00 98.00 191 ALA A N 1
ATOM 1461 C CA . ALA A 1 191 ? 7.751 5.788 10.512 1.00 98.00 191 ALA A CA 1
ATOM 1462 C C . ALA A 1 191 ? 7.153 6.760 9.490 1.00 98.00 191 ALA A C 1
ATOM 1464 O O . ALA A 1 191 ? 7.895 7.404 8.755 1.00 98.00 191 ALA A O 1
ATOM 1465 N N . LEU A 1 192 ? 5.824 6.900 9.479 1.00 96.38 192 LEU A N 1
ATOM 1466 C CA . LEU A 1 192 ? 5.144 7.837 8.584 1.00 96.38 192 LEU A CA 1
ATOM 1467 C C . LEU A 1 192 ? 5.465 9.296 8.935 1.00 96.38 192 LEU A C 1
ATOM 1469 O O . LEU A 1 192 ? 5.623 10.121 8.039 1.00 96.38 192 LEU A O 1
ATOM 1473 N N . GLN A 1 193 ? 5.624 9.600 10.228 1.00 96.56 193 GLN A N 1
ATOM 1474 C CA . GLN A 1 193 ? 6.142 10.887 10.691 1.00 96.56 193 GLN A CA 1
ATOM 1475 C C . GLN A 1 193 ? 7.540 11.156 10.118 1.00 96.56 193 GLN A C 1
ATOM 1477 O O . GLN A 1 193 ? 7.736 12.158 9.434 1.00 96.56 193 GLN A O 1
ATOM 1482 N N . ALA A 1 194 ? 8.488 10.238 10.328 1.00 97.50 194 ALA A N 1
ATOM 1483 C CA . ALA A 1 194 ? 9.859 10.387 9.842 1.00 97.50 194 ALA A CA 1
ATOM 1484 C C . ALA A 1 194 ? 9.909 10.558 8.314 1.00 97.50 194 ALA A C 1
ATOM 1486 O O . ALA A 1 194 ? 10.635 11.405 7.800 1.00 97.50 194 ALA A O 1
ATOM 1487 N N . GLN A 1 195 ? 9.073 9.819 7.575 1.00 95.56 195 GLN A N 1
ATOM 1488 C CA . GLN A 1 195 ? 8.940 9.992 6.128 1.00 95.56 195 GLN A CA 1
ATOM 1489 C C . GLN A 1 195 ? 8.498 11.418 5.766 1.00 95.56 195 GLN A C 1
ATOM 1491 O O . GLN A 1 195 ? 9.076 12.018 4.861 1.00 95.56 195 GLN A O 1
ATOM 1496 N N . SER A 1 196 ? 7.500 11.965 6.466 1.00 94.38 196 SER A N 1
ATOM 1497 C CA . SER A 1 196 ? 7.001 13.327 6.226 1.00 94.38 196 SER A CA 1
ATOM 1498 C C . SER A 1 196 ? 8.023 14.420 6.540 1.00 94.38 196 SER A C 1
ATOM 1500 O O . SER A 1 196 ? 8.042 15.460 5.887 1.00 94.38 196 SER A O 1
ATOM 1502 N N . GLU A 1 197 ? 8.914 14.152 7.493 1.00 95.88 197 GLU A N 1
ATOM 1503 C CA . GLU A 1 197 ? 10.014 15.032 7.895 1.00 95.88 197 GLU A CA 1
ATOM 1504 C C . GLU A 1 197 ? 11.222 14.934 6.944 1.00 95.88 197 GLU A C 1
ATOM 1506 O O . GLU A 1 197 ? 12.234 15.601 7.149 1.00 95.88 197 GLU A O 1
ATOM 1511 N N . GLY A 1 198 ? 11.128 14.124 5.882 1.00 95.69 198 GLY A N 1
ATOM 1512 C CA . GLY A 1 198 ? 12.213 13.929 4.924 1.00 95.69 198 GLY A CA 1
ATOM 1513 C C . GLY A 1 198 ? 13.308 12.978 5.409 1.00 95.69 198 GLY A C 1
ATOM 1514 O O . GLY A 1 198 ? 14.406 13.000 4.854 1.00 95.69 198 GLY A O 1
ATOM 1515 N N . ASP A 1 199 ? 13.021 12.121 6.396 1.00 97.56 199 ASP A N 1
ATOM 1516 C CA . ASP A 1 199 ? 13.914 11.070 6.896 1.00 97.56 199 ASP A CA 1
ATOM 1517 C C . ASP A 1 199 ? 13.458 9.660 6.448 1.00 97.56 199 ASP A C 1
ATOM 1519 O O . ASP A 1 199 ? 12.901 8.874 7.227 1.00 97.56 199 ASP A O 1
ATOM 1523 N N . PRO A 1 200 ? 13.701 9.278 5.179 1.00 95.62 200 PRO A N 1
ATOM 1524 C CA . PRO A 1 200 ? 13.339 7.954 4.677 1.00 95.62 200 PRO A CA 1
ATOM 1525 C C . PRO A 1 200 ? 14.160 6.824 5.324 1.00 95.62 200 PRO A C 1
ATOM 1527 O O . PRO A 1 200 ? 13.711 5.673 5.344 1.00 95.62 200 PRO A O 1
ATOM 1530 N N . ILE A 1 201 ? 15.350 7.121 5.862 1.00 96.88 201 ILE A N 1
ATOM 1531 C CA . ILE A 1 201 ? 16.202 6.127 6.528 1.00 96.88 201 ILE A CA 1
ATOM 1532 C C . ILE A 1 201 ? 15.592 5.770 7.884 1.00 96.88 201 ILE A C 1
ATOM 1534 O O . ILE A 1 201 ? 15.381 4.585 8.162 1.00 96.88 201 ILE A O 1
ATOM 1538 N N . GLY A 1 202 ? 15.257 6.771 8.700 1.00 98.25 202 GLY A N 1
ATOM 1539 C CA . GLY A 1 202 ? 14.563 6.578 9.971 1.00 98.25 202 GLY A CA 1
ATOM 1540 C C . GLY A 1 202 ? 13.201 5.914 9.786 1.00 98.25 202 GLY A C 1
ATOM 1541 O O . GLY A 1 202 ? 12.899 4.938 10.481 1.00 98.25 202 GLY A O 1
ATOM 1542 N N . ALA A 1 203 ? 12.427 6.340 8.781 1.00 98.44 203 ALA A N 1
ATOM 1543 C CA . ALA A 1 203 ? 11.164 5.698 8.417 1.00 98.44 203 ALA A CA 1
ATOM 1544 C C . ALA A 1 203 ? 11.347 4.200 8.119 1.00 98.44 203 ALA A C 1
ATOM 1546 O O . ALA A 1 203 ? 10.675 3.351 8.709 1.00 98.44 203 ALA A O 1
ATOM 1547 N N . THR A 1 204 ? 12.327 3.853 7.279 1.00 98.50 204 THR A N 1
ATOM 1548 C CA . THR A 1 204 ? 12.653 2.458 6.949 1.00 98.50 204 THR A CA 1
ATOM 1549 C C . THR A 1 204 ? 13.000 1.652 8.201 1.00 98.50 204 THR A C 1
ATOM 1551 O O . THR A 1 204 ? 12.484 0.550 8.392 1.00 98.50 204 THR A O 1
ATOM 1554 N N . GLN A 1 205 ? 13.849 2.184 9.085 1.00 98.50 205 GLN A N 1
ATOM 1555 C CA . GLN A 1 205 ? 14.236 1.493 10.319 1.00 98.50 205 GLN A CA 1
ATOM 1556 C C . GLN A 1 205 ? 13.033 1.218 11.230 1.00 98.50 205 GLN A C 1
ATOM 1558 O O . GLN A 1 205 ? 12.926 0.131 11.803 1.00 98.50 205 GLN A O 1
ATOM 1563 N N . LEU A 1 206 ? 12.116 2.178 11.356 1.00 98.62 206 LEU A N 1
ATOM 1564 C CA . LEU A 1 206 ? 10.906 2.044 12.165 1.00 98.62 206 LEU A CA 1
ATOM 1565 C C . LEU A 1 206 ? 9.923 1.022 11.573 1.00 98.62 206 LEU A C 1
ATOM 1567 O O . LEU A 1 206 ? 9.427 0.172 12.314 1.00 98.62 206 LEU A O 1
ATOM 1571 N N . LEU A 1 207 ? 9.719 1.012 10.250 1.00 98.69 207 LEU A N 1
ATOM 1572 C CA . LEU A 1 207 ? 8.898 -0.005 9.572 1.00 98.69 207 LEU A CA 1
ATOM 1573 C C . LEU A 1 207 ? 9.470 -1.414 9.750 1.00 98.69 207 LEU A C 1
ATOM 1575 O O . LEU A 1 207 ? 8.729 -2.357 10.024 1.00 98.69 207 LEU A O 1
ATOM 1579 N N . ARG A 1 208 ? 10.796 -1.575 9.669 1.00 98.56 208 ARG A N 1
ATOM 1580 C CA . ARG A 1 208 ? 11.445 -2.869 9.940 1.00 98.56 208 ARG A CA 1
ATOM 1581 C C . ARG A 1 208 ? 11.253 -3.321 11.379 1.00 98.56 208 ARG A C 1
ATOM 1583 O O . ARG A 1 208 ? 10.985 -4.496 11.599 1.00 98.56 208 ARG A O 1
ATOM 1590 N N . LYS A 1 209 ? 11.349 -2.412 12.354 1.00 98.44 209 LYS A N 1
ATOM 1591 C CA . LYS A 1 209 ? 11.044 -2.725 13.762 1.00 98.44 209 LYS A CA 1
ATOM 1592 C C . LYS A 1 209 ? 9.579 -3.127 13.945 1.00 98.44 209 LYS A C 1
ATOM 1594 O O . LYS A 1 209 ? 9.299 -4.037 14.721 1.00 98.44 209 LYS A O 1
ATOM 1599 N N . ALA A 1 210 ? 8.654 -2.487 13.227 1.00 98.25 210 ALA A N 1
ATOM 1600 C CA . ALA A 1 210 ? 7.248 -2.881 13.230 1.00 98.25 210 ALA A CA 1
ATOM 1601 C C . ALA A 1 210 ? 7.075 -4.313 12.690 1.00 98.25 210 ALA A C 1
ATOM 1603 O O . ALA A 1 210 ? 6.457 -5.134 13.360 1.00 98.25 210 ALA A O 1
ATOM 1604 N N . LEU A 1 211 ? 7.713 -4.649 11.564 1.00 98.31 211 LEU A N 1
ATOM 1605 C CA . LEU A 1 211 ? 7.699 -6.003 10.989 1.00 98.31 211 LEU A CA 1
ATOM 1606 C C . LEU A 1 211 ? 8.409 -7.058 11.851 1.00 98.31 211 LEU A C 1
ATOM 1608 O O . LEU A 1 211 ? 8.023 -8.219 11.847 1.00 98.31 211 LEU A O 1
ATOM 1612 N N . GLN A 1 212 ? 9.436 -6.684 12.616 1.00 98.19 212 GLN A N 1
ATOM 1613 C CA . GLN A 1 212 ? 10.056 -7.598 13.583 1.00 98.19 212 GLN A CA 1
ATOM 1614 C C . GLN A 1 212 ? 9.085 -7.979 14.707 1.00 98.19 212 GLN A C 1
ATOM 1616 O O . GLN A 1 212 ? 9.114 -9.113 15.179 1.00 98.19 212 GLN A O 1
ATOM 1621 N N . LYS A 1 213 ? 8.233 -7.040 15.142 1.00 97.94 213 LYS A N 1
ATOM 1622 C CA . LYS A 1 213 ? 7.197 -7.295 16.153 1.00 97.94 213 LYS A CA 1
ATOM 1623 C C . LYS A 1 213 ? 5.985 -8.022 15.586 1.00 97.94 213 LYS A C 1
ATOM 1625 O O . LYS A 1 213 ? 5.422 -8.871 16.267 1.00 97.94 213 LYS A O 1
ATOM 1630 N N . ASP A 1 214 ? 5.586 -7.672 14.371 1.00 98.00 214 ASP A N 1
ATOM 1631 C CA . ASP A 1 214 ? 4.495 -8.310 13.645 1.00 98.00 214 ASP A CA 1
ATOM 1632 C C . ASP A 1 214 ? 4.941 -8.646 12.214 1.00 98.00 214 ASP A C 1
ATOM 1634 O O . ASP A 1 214 ? 4.808 -7.822 11.303 1.00 98.00 214 ASP A O 1
ATOM 1638 N N . PRO A 1 215 ? 5.454 -9.870 11.991 1.00 98.06 215 PRO A N 1
ATOM 1639 C CA . PRO A 1 215 ? 5.898 -10.310 10.671 1.00 98.06 215 PRO A CA 1
ATOM 1640 C C . PRO A 1 215 ? 4.790 -10.353 9.615 1.00 98.06 215 PRO A C 1
ATOM 1642 O O . PRO A 1 215 ? 5.094 -10.476 8.431 1.00 98.06 215 PRO A O 1
ATOM 1645 N N . LYS A 1 216 ? 3.516 -10.276 10.024 1.00 96.94 216 LYS A N 1
ATOM 1646 C CA . LYS A 1 216 ? 2.363 -10.276 9.121 1.00 96.94 216 LYS A CA 1
ATOM 1647 C C . LYS A 1 216 ? 1.821 -8.875 8.845 1.00 96.94 216 LYS A C 1
ATOM 1649 O O . LYS A 1 216 ? 0.773 -8.755 8.217 1.00 96.94 216 LYS A O 1
ATOM 1654 N N . PHE A 1 217 ? 2.523 -7.818 9.259 1.00 98.12 217 PHE A N 1
ATOM 1655 C CA . PHE A 1 217 ? 2.066 -6.445 9.072 1.00 98.12 217 PHE A CA 1
ATOM 1656 C C . PHE A 1 217 ? 2.219 -5.982 7.611 1.00 98.12 217 PHE A C 1
ATOM 1658 O O . PHE A 1 217 ? 3.127 -5.224 7.264 1.00 98.12 217 PHE A O 1
ATOM 1665 N N . VAL A 1 218 ? 1.298 -6.430 6.751 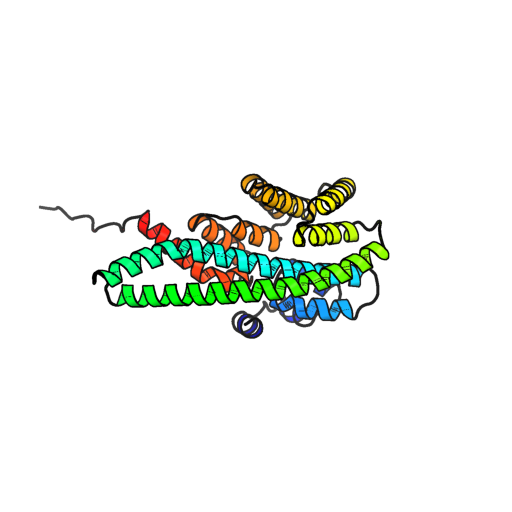1.00 98.19 218 VAL A N 1
ATOM 1666 C CA . VAL A 1 218 ? 1.290 -6.199 5.294 1.00 98.19 218 VAL A CA 1
ATOM 1667 C C . VAL A 1 218 ? 1.511 -4.729 4.949 1.00 98.19 218 VAL A C 1
ATOM 1669 O O . VAL A 1 218 ? 2.387 -4.412 4.145 1.00 98.19 218 VAL A O 1
ATOM 1672 N N . ARG A 1 219 ? 0.796 -3.823 5.623 1.00 97.88 219 ARG A N 1
ATOM 1673 C CA . ARG A 1 219 ? 0.900 -2.383 5.372 1.00 97.88 219 ARG A CA 1
ATOM 1674 C C . ARG A 1 219 ? 2.299 -1.818 5.621 1.00 97.88 219 ARG A C 1
ATOM 1676 O O . ARG A 1 219 ? 2.751 -0.950 4.878 1.00 97.88 219 ARG A O 1
ATOM 1683 N N . ALA A 1 220 ? 3.017 -2.309 6.632 1.00 98.50 220 ALA A N 1
ATOM 1684 C CA . ALA A 1 220 ? 4.388 -1.871 6.879 1.00 98.50 220 ALA A CA 1
ATOM 1685 C C . ALA A 1 220 ? 5.331 -2.313 5.746 1.00 98.50 220 ALA A C 1
ATOM 1687 O O . ALA A 1 220 ? 6.193 -1.541 5.327 1.00 98.50 220 ALA A O 1
ATOM 1688 N N . GLN A 1 221 ? 5.136 -3.521 5.203 1.00 98.81 221 GLN A N 1
ATOM 1689 C CA . GLN A 1 221 ? 5.887 -3.996 4.037 1.00 98.81 221 GLN A CA 1
ATOM 1690 C C . GLN A 1 221 ? 5.513 -3.226 2.759 1.00 98.81 221 GLN A C 1
ATOM 1692 O O . GLN A 1 221 ? 6.394 -2.915 1.963 1.00 98.81 221 GLN A O 1
ATOM 1697 N N . ALA A 1 222 ? 4.243 -2.852 2.580 1.00 98.62 222 ALA A N 1
ATOM 1698 C CA . ALA A 1 222 ? 3.797 -2.002 1.475 1.00 98.62 222 ALA A CA 1
ATOM 1699 C C . ALA A 1 222 ? 4.473 -0.617 1.493 1.00 98.62 222 ALA A C 1
ATOM 1701 O O . ALA A 1 222 ? 4.994 -0.169 0.472 1.00 98.62 222 ALA A O 1
ATOM 1702 N N . HIS A 1 223 ? 4.554 0.026 2.662 1.00 98.56 223 HIS A N 1
ATOM 1703 C CA . HIS A 1 223 ? 5.286 1.289 2.834 1.00 98.56 223 HIS A CA 1
ATOM 1704 C C . HIS A 1 223 ? 6.792 1.146 2.588 1.00 98.56 223 HIS A C 1
ATOM 1706 O O . HIS A 1 223 ? 7.428 2.061 2.072 1.00 98.56 223 HIS A O 1
ATOM 1712 N N . LEU A 1 224 ? 7.381 -0.013 2.887 1.00 98.75 224 LEU A N 1
ATOM 1713 C CA . LEU A 1 224 ? 8.780 -0.256 2.543 1.00 98.75 224 LEU A CA 1
ATOM 1714 C C . LEU A 1 224 ? 9.016 -0.281 1.036 1.00 98.75 224 LEU A C 1
ATOM 1716 O O . LEU A 1 224 ? 10.068 0.201 0.634 1.00 98.75 224 LEU A O 1
ATOM 1720 N N . VAL A 1 225 ? 8.067 -0.772 0.224 1.00 98.62 225 VAL A N 1
ATOM 1721 C CA . VAL A 1 225 ? 8.131 -0.660 -1.247 1.00 98.62 225 VAL A CA 1
ATOM 1722 C C . VAL A 1 225 ? 8.095 0.808 -1.668 1.00 98.62 225 VAL A C 1
ATOM 1724 O O . VAL A 1 225 ? 8.946 1.237 -2.443 1.00 98.62 225 VAL A O 1
ATOM 1727 N N . LEU A 1 226 ? 7.162 1.588 -1.111 1.00 98.19 226 LEU A N 1
ATOM 1728 C CA . LEU A 1 226 ? 7.009 3.020 -1.390 1.00 98.19 226 LEU A CA 1
ATOM 1729 C C . LEU A 1 226 ? 8.284 3.831 -1.123 1.00 98.19 226 LEU A C 1
ATOM 1731 O O . LEU A 1 226 ? 8.625 4.729 -1.888 1.00 98.19 226 LEU A O 1
ATOM 1735 N N . LEU A 1 227 ? 9.007 3.519 -0.048 1.00 97.75 227 LEU A N 1
ATOM 1736 C CA . LEU A 1 227 ? 10.219 4.253 0.321 1.00 97.75 227 LEU A CA 1
ATOM 1737 C C . LEU A 1 227 ? 11.419 3.983 -0.602 1.00 97.75 227 LEU A C 1
ATOM 1739 O O . LEU A 1 227 ? 12.437 4.674 -0.488 1.00 97.75 227 LEU A O 1
ATOM 1743 N N . GLN A 1 228 ? 11.343 3.002 -1.506 1.00 97.12 228 GLN A N 1
ATOM 1744 C CA . GLN A 1 228 ? 12.471 2.659 -2.367 1.00 97.12 228 GLN A CA 1
ATOM 1745 C C . GLN A 1 228 ? 12.602 3.626 -3.540 1.00 97.12 228 GLN A C 1
ATOM 1747 O O . GLN A 1 228 ? 11.674 3.843 -4.312 1.00 97.12 228 GLN A O 1
ATOM 1752 N N . ARG A 1 229 ? 13.808 4.177 -3.704 1.00 93.25 229 ARG A N 1
ATOM 1753 C CA . ARG A 1 229 ? 14.140 5.106 -4.796 1.00 93.25 229 ARG A CA 1
ATOM 1754 C C . ARG A 1 229 ? 14.890 4.453 -5.952 1.00 93.25 229 ARG A C 1
ATOM 1756 O O . ARG A 1 229 ? 14.989 5.051 -7.013 1.00 93.25 229 ARG A O 1
ATOM 1763 N N . SER A 1 230 ? 15.451 3.261 -5.751 1.00 95.25 230 SER A N 1
ATOM 1764 C CA . SER A 1 230 ? 16.179 2.532 -6.792 1.00 95.25 230 SER A CA 1
ATOM 1765 C C . SER A 1 230 ? 15.350 1.360 -7.326 1.00 95.25 230 SER A C 1
ATOM 1767 O O . SER A 1 230 ? 14.609 0.749 -6.550 1.00 95.25 230 SER A O 1
ATOM 1769 N N . PRO A 1 231 ? 15.520 0.979 -8.608 1.00 96.12 231 PRO A N 1
ATOM 1770 C CA . PRO A 1 231 ? 14.875 -0.213 -9.160 1.00 96.12 231 PRO A CA 1
ATOM 1771 C C . PRO A 1 231 ? 15.188 -1.490 -8.368 1.00 96.12 231 PRO A C 1
ATOM 1773 O O . PRO A 1 231 ? 14.299 -2.290 -8.102 1.00 96.12 231 PRO A O 1
ATOM 1776 N N . GLU A 1 232 ? 16.442 -1.657 -7.933 1.00 97.31 232 GLU A N 1
ATOM 1777 C CA . GLU A 1 232 ? 16.865 -2.799 -7.113 1.00 97.31 232 GLU A CA 1
ATOM 1778 C C . GLU A 1 232 ? 16.150 -2.844 -5.760 1.00 97.31 232 GLU A C 1
ATOM 1780 O O . GLU A 1 232 ? 15.606 -3.885 -5.396 1.00 97.31 232 GLU A O 1
ATOM 1785 N N . GLY A 1 233 ? 16.131 -1.728 -5.024 1.00 97.56 233 GLY A N 1
ATOM 1786 C CA . GLY A 1 233 ? 15.475 -1.668 -3.721 1.00 97.56 233 GLY A CA 1
ATOM 1787 C C . GLY A 1 233 ? 13.978 -1.931 -3.845 1.00 97.56 233 GLY A C 1
ATOM 1788 O O . GLY A 1 233 ? 13.437 -2.758 -3.111 1.00 97.56 233 GLY A O 1
ATOM 1789 N N . ALA A 1 234 ? 13.321 -1.285 -4.817 1.00 97.94 234 ALA A N 1
ATOM 1790 C CA . ALA A 1 234 ? 11.890 -1.442 -5.069 1.00 97.94 234 ALA A CA 1
ATOM 1791 C C . ALA A 1 234 ? 11.535 -2.902 -5.364 1.00 97.94 234 ALA A C 1
ATOM 1793 O O . ALA A 1 234 ? 10.625 -3.444 -4.741 1.00 97.94 234 ALA A O 1
ATOM 1794 N N . HIS A 1 235 ? 12.303 -3.560 -6.235 1.00 98.56 235 HIS A N 1
ATOM 1795 C CA . HIS A 1 235 ? 12.121 -4.974 -6.550 1.00 98.56 235 HIS A CA 1
ATOM 1796 C C . HIS A 1 235 ? 12.351 -5.878 -5.327 1.00 98.56 235 HIS A C 1
ATOM 1798 O O . HIS A 1 235 ? 11.538 -6.752 -5.042 1.00 98.56 235 HIS A O 1
ATOM 1804 N N . GLN A 1 236 ? 13.409 -5.653 -4.539 1.00 98.56 236 GLN A N 1
ATOM 1805 C CA . GLN A 1 236 ? 13.666 -6.448 -3.329 1.00 98.56 236 GLN A CA 1
ATOM 1806 C C . GLN A 1 236 ? 12.525 -6.358 -2.303 1.00 98.56 236 GLN A C 1
ATOM 1808 O O . GLN A 1 236 ? 12.159 -7.366 -1.693 1.00 98.56 236 GLN A O 1
ATOM 1813 N N . GLU A 1 237 ? 11.961 -5.168 -2.087 1.00 98.75 237 GLU A N 1
ATOM 1814 C CA . GLU A 1 237 ? 10.823 -4.998 -1.178 1.00 98.75 237 GLU A CA 1
ATOM 1815 C C . GLU A 1 237 ? 9.510 -5.508 -1.760 1.00 98.75 237 GLU A C 1
ATOM 1817 O O . GLU A 1 237 ? 8.674 -6.019 -1.008 1.00 98.75 237 GLU A O 1
ATOM 1822 N N . LEU A 1 238 ? 9.342 -5.416 -3.080 1.00 98.69 238 LEU A N 1
ATOM 1823 C CA . LEU A 1 238 ? 8.201 -5.986 -3.778 1.00 98.69 238 LEU A CA 1
ATOM 1824 C C . LEU A 1 238 ? 8.174 -7.508 -3.627 1.00 98.69 238 LEU A C 1
ATOM 1826 O O . LEU A 1 238 ? 7.126 -8.059 -3.309 1.00 98.69 238 LEU A O 1
ATOM 1830 N N . GLU A 1 239 ? 9.311 -8.188 -3.768 1.00 98.69 239 GLU A N 1
ATOM 1831 C CA . GLU A 1 239 ? 9.377 -9.645 -3.616 1.00 98.69 239 GLU A CA 1
ATOM 1832 C C . GLU A 1 239 ? 9.066 -10.099 -2.184 1.00 98.69 239 GLU A C 1
ATOM 1834 O O . GLU A 1 239 ? 8.373 -11.096 -1.975 1.00 98.69 239 GLU A O 1
ATOM 1839 N N . LYS A 1 240 ? 9.481 -9.326 -1.175 1.00 98.62 240 LYS A N 1
ATOM 1840 C CA . LYS A 1 240 ? 9.075 -9.570 0.220 1.00 98.62 240 LYS A CA 1
ATOM 1841 C C . LYS A 1 240 ? 7.571 -9.377 0.410 1.00 98.62 240 LYS A C 1
ATOM 1843 O O . LYS A 1 240 ? 6.934 -10.186 1.083 1.00 98.62 240 LYS A O 1
ATOM 1848 N N . LEU A 1 241 ? 6.993 -8.339 -0.197 1.00 98.56 241 LEU A N 1
ATOM 1849 C CA . LEU A 1 241 ? 5.546 -8.123 -0.188 1.00 98.56 241 LEU A CA 1
ATOM 1850 C C . LEU A 1 241 ? 4.808 -9.260 -0.903 1.00 98.56 241 LEU A C 1
ATOM 1852 O O . LEU A 1 241 ? 3.793 -9.726 -0.399 1.00 98.56 241 LEU A O 1
ATOM 1856 N N . ARG A 1 242 ? 5.345 -9.750 -2.025 1.00 97.56 242 ARG A N 1
ATOM 1857 C CA . ARG A 1 242 ? 4.808 -10.879 -2.794 1.00 97.56 242 ARG A CA 1
ATOM 1858 C C . ARG A 1 242 ? 4.821 -12.171 -1.997 1.00 97.56 242 ARG A C 1
ATOM 1860 O O . ARG A 1 242 ? 3.831 -12.892 -2.018 1.00 97.56 242 ARG A O 1
ATOM 1867 N N . ALA A 1 243 ? 5.889 -12.436 -1.252 1.00 97.25 243 ALA A N 1
ATOM 1868 C CA . ALA A 1 243 ? 5.956 -13.583 -0.353 1.00 97.25 243 ALA A CA 1
ATOM 1869 C C . ALA A 1 243 ? 4.951 -13.475 0.808 1.00 97.25 243 ALA A C 1
ATOM 1871 O O . ALA A 1 243 ? 4.374 -14.481 1.218 1.00 97.25 243 ALA A O 1
ATOM 1872 N N . LEU A 1 244 ? 4.736 -12.265 1.332 1.00 96.50 244 LEU A N 1
ATOM 1873 C CA . LEU A 1 244 ? 3.844 -12.023 2.465 1.00 96.50 244 LEU A CA 1
ATOM 1874 C C . LEU A 1 244 ? 2.357 -12.038 2.071 1.00 96.50 244 LEU A C 1
ATOM 1876 O O . LEU A 1 244 ? 1.536 -12.646 2.754 1.00 96.50 244 LEU A O 1
ATOM 1880 N N . ASN A 1 245 ? 2.007 -11.354 0.986 1.00 95.94 245 ASN A N 1
ATOM 1881 C CA . ASN A 1 245 ? 0.651 -11.243 0.466 1.00 95.94 245 ASN A CA 1
ATOM 1882 C C . ASN A 1 245 ? 0.702 -11.184 -1.073 1.00 95.94 245 ASN A C 1
ATOM 1884 O O . ASN A 1 245 ? 0.712 -10.092 -1.641 1.00 95.94 245 ASN A O 1
ATOM 1888 N N . PRO A 1 246 ? 0.683 -12.340 -1.766 1.00 93.81 246 PRO A N 1
ATOM 1889 C CA . PRO A 1 246 ? 0.808 -12.414 -3.226 1.00 93.81 246 PRO A CA 1
ATOM 1890 C C . PRO A 1 246 ? -0.264 -11.640 -4.003 1.00 93.81 246 PRO A C 1
ATOM 1892 O O . PRO A 1 246 ? -0.085 -11.351 -5.182 1.00 93.81 246 PRO A O 1
ATOM 1895 N N . ARG A 1 247 ? -1.390 -11.327 -3.351 1.00 92.50 247 ARG A N 1
ATOM 1896 C CA . ARG A 1 247 ? -2.541 -10.631 -3.939 1.00 92.50 247 ARG A CA 1
ATOM 1897 C C . ARG A 1 247 ? -2.609 -9.166 -3.540 1.00 92.50 247 ARG A C 1
ATOM 1899 O O . ARG A 1 247 ? -3.633 -8.529 -3.748 1.00 92.50 247 ARG A O 1
ATOM 1906 N N . HIS A 1 248 ? -1.557 -8.623 -2.943 1.00 96.50 248 HIS A N 1
ATOM 1907 C CA . HIS A 1 248 ? -1.548 -7.220 -2.576 1.00 96.50 248 HIS A CA 1
ATOM 1908 C C . HIS A 1 248 ? -1.633 -6.332 -3.827 1.00 96.50 248 HIS A C 1
ATOM 1910 O O . HIS A 1 248 ? -0.928 -6.560 -4.810 1.00 96.50 248 HIS A O 1
ATOM 1916 N N . GLN A 1 249 ? -2.461 -5.288 -3.779 1.00 95.81 249 GLN A N 1
ATOM 1917 C CA . GLN A 1 249 ? -2.701 -4.367 -4.895 1.00 95.81 249 GLN A CA 1
ATOM 1918 C C . GLN A 1 249 ? -1.410 -3.807 -5.513 1.00 95.81 249 GLN A C 1
ATOM 1920 O O . GLN A 1 249 ? -1.313 -3.734 -6.732 1.00 95.81 249 GLN A O 1
ATOM 1925 N N . ILE A 1 250 ? -0.391 -3.485 -4.705 1.00 97.44 250 ILE A N 1
ATOM 1926 C CA . ILE A 1 250 ? 0.909 -3.016 -5.221 1.00 97.44 250 ILE A CA 1
ATOM 1927 C C . ILE A 1 250 ? 1.499 -4.026 -6.214 1.00 97.44 250 ILE A C 1
ATOM 1929 O O . ILE A 1 250 ? 1.923 -3.639 -7.292 1.00 97.44 250 ILE A O 1
ATOM 1933 N N . ILE A 1 251 ? 1.454 -5.325 -5.915 1.00 96.75 251 ILE A N 1
ATOM 1934 C CA . ILE A 1 251 ? 2.021 -6.356 -6.794 1.00 96.75 251 ILE A CA 1
ATOM 1935 C C . ILE A 1 251 ? 1.316 -6.364 -8.146 1.00 96.75 251 ILE A C 1
ATOM 1937 O O . ILE A 1 251 ? 1.970 -6.420 -9.182 1.00 96.75 251 ILE A O 1
ATOM 1941 N N . ALA A 1 252 ? -0.012 -6.286 -8.147 1.00 93.56 252 ALA A N 1
ATOM 1942 C CA . ALA A 1 252 ? -0.773 -6.365 -9.384 1.00 93.56 252 ALA A CA 1
ATOM 1943 C C . ALA A 1 252 ? -0.709 -5.088 -10.223 1.00 93.56 252 ALA A C 1
ATOM 1945 O O . ALA A 1 252 ? -0.651 -5.180 -11.445 1.00 93.56 252 ALA A O 1
ATOM 1946 N N . PHE A 1 253 ? -0.730 -3.912 -9.590 1.00 94.00 253 PHE A N 1
ATOM 1947 C CA . PHE A 1 253 ? -0.714 -2.642 -10.315 1.00 94.00 253 PHE A CA 1
ATOM 1948 C C . PHE A 1 253 ? 0.699 -2.205 -10.699 1.00 94.00 253 PHE A C 1
ATOM 1950 O O . PHE A 1 253 ? 0.887 -1.664 -11.783 1.00 94.00 253 PHE A O 1
ATOM 1957 N N . THR A 1 254 ? 1.694 -2.425 -9.836 1.00 95.81 254 THR A N 1
ATOM 1958 C CA . THR A 1 254 ? 3.035 -1.841 -10.006 1.00 95.81 254 THR A CA 1
ATOM 1959 C C . THR A 1 254 ? 4.107 -2.874 -10.321 1.00 95.81 254 THR A C 1
ATOM 1961 O O . THR A 1 254 ? 5.133 -2.514 -10.897 1.00 95.81 254 THR A O 1
ATOM 1964 N N . GLY A 1 255 ? 3.863 -4.153 -10.012 1.00 95.94 255 GLY A N 1
ATOM 1965 C CA . GLY A 1 255 ? 4.830 -5.234 -10.188 1.00 95.94 255 GLY A CA 1
ATOM 1966 C C . GLY A 1 255 ? 5.438 -5.300 -11.588 1.00 95.94 255 GLY A C 1
ATOM 1967 O O . GLY A 1 255 ? 6.656 -5.194 -11.688 1.00 95.94 255 GLY A O 1
ATOM 1968 N N . PRO A 1 256 ? 4.641 -5.342 -12.674 1.00 94.88 256 PRO A N 1
ATOM 1969 C CA . PRO A 1 256 ? 5.190 -5.384 -14.030 1.00 94.88 256 PRO A CA 1
ATOM 1970 C C . PRO A 1 256 ? 6.155 -4.231 -14.359 1.00 94.88 256 PRO A C 1
ATOM 1972 O O . PRO A 1 256 ? 7.169 -4.450 -15.021 1.00 94.88 256 PRO A O 1
ATOM 1975 N N . LEU A 1 257 ? 5.878 -3.010 -13.882 1.00 95.94 25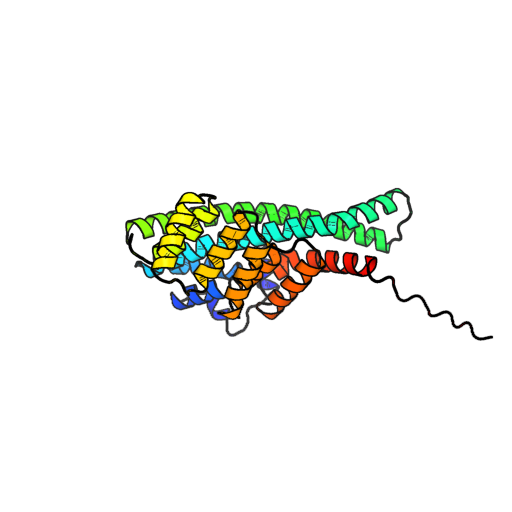7 LEU A N 1
ATOM 1976 C CA . LEU A 1 257 ? 6.754 -1.854 -14.104 1.00 95.94 257 LEU A CA 1
ATOM 1977 C C . LEU A 1 257 ? 8.014 -1.900 -13.233 1.00 95.94 257 LEU A C 1
ATOM 1979 O O . LEU A 1 257 ? 9.096 -1.575 -13.719 1.00 95.94 257 LEU A O 1
ATOM 1983 N N . ILE A 1 258 ? 7.895 -2.318 -11.969 1.00 97.62 258 ILE A N 1
ATOM 1984 C CA . ILE A 1 258 ? 9.050 -2.501 -11.078 1.00 97.62 258 ILE A CA 1
ATOM 1985 C C . ILE A 1 258 ? 9.974 -3.597 -11.624 1.00 97.62 258 ILE A C 1
ATOM 1987 O O . ILE A 1 258 ? 11.186 -3.389 -11.695 1.00 97.62 258 ILE A O 1
ATOM 1991 N N . ASP A 1 259 ? 9.411 -4.720 -12.072 1.00 96.75 259 ASP A N 1
ATOM 1992 C CA . ASP A 1 259 ? 10.148 -5.838 -12.665 1.00 96.75 259 ASP A CA 1
ATOM 1993 C C . ASP A 1 259 ? 10.870 -5.379 -13.947 1.00 96.75 259 ASP A C 1
ATOM 1995 O O . ASP A 1 259 ? 12.069 -5.615 -14.115 1.00 96.75 259 ASP A O 1
ATOM 1999 N N . ALA A 1 260 ? 10.188 -4.623 -14.817 1.00 94.12 260 ALA A N 1
ATOM 2000 C CA . ALA A 1 260 ? 10.794 -4.051 -16.020 1.00 94.12 260 ALA A CA 1
ATOM 2001 C C . ALA A 1 260 ? 11.943 -3.074 -15.705 1.00 94.12 260 ALA A C 1
ATOM 2003 O O . ALA A 1 260 ? 12.998 -3.139 -16.344 1.00 94.12 260 ALA A O 1
ATOM 2004 N N . ALA A 1 261 ? 11.765 -2.191 -14.717 1.00 94.44 261 ALA A N 1
ATOM 2005 C CA . ALA A 1 261 ? 12.805 -1.263 -14.278 1.00 94.44 261 ALA A CA 1
ATOM 2006 C C . ALA A 1 261 ? 14.029 -2.000 -13.714 1.00 94.44 261 ALA A C 1
ATOM 2008 O O . ALA A 1 261 ? 15.173 -1.645 -14.014 1.00 94.44 261 ALA A O 1
ATOM 2009 N N . TYR A 1 262 ? 13.800 -3.037 -12.906 1.00 96.06 262 TYR A N 1
ATOM 2010 C CA . TYR A 1 262 ? 14.866 -3.840 -12.318 1.00 96.06 262 TYR A CA 1
ATOM 2011 C C . TYR A 1 262 ? 15.680 -4.582 -13.380 1.00 96.06 262 TYR A C 1
ATOM 2013 O O . TYR A 1 262 ? 16.911 -4.535 -13.352 1.00 96.06 262 TYR A O 1
ATOM 2021 N N . GLU A 1 263 ? 15.018 -5.206 -14.353 1.00 93.25 263 GLU A N 1
ATOM 2022 C CA . GLU A 1 263 ? 15.689 -5.928 -15.436 1.00 93.25 263 GLU A CA 1
ATOM 2023 C C . GLU A 1 263 ? 16.608 -5.019 -16.262 1.00 93.25 263 GLU A C 1
ATOM 2025 O O . GLU A 1 263 ? 17.756 -5.367 -16.556 1.00 93.25 263 GLU A O 1
ATOM 2030 N N . GLN A 1 264 ? 16.152 -3.803 -16.562 1.00 89.94 264 GLN A N 1
ATOM 2031 C CA . GLN A 1 264 ? 16.960 -2.800 -17.258 1.00 89.94 264 GLN A CA 1
ATOM 2032 C C . GLN A 1 264 ? 18.155 -2.344 -16.421 1.00 89.94 264 GLN A C 1
ATOM 2034 O O . GLN A 1 264 ? 19.281 -2.269 -16.921 1.00 89.94 264 GLN A O 1
ATOM 2039 N N . TRP A 1 265 ? 17.926 -2.055 -15.140 1.00 92.50 265 TRP A N 1
ATOM 2040 C CA . TRP A 1 265 ? 18.982 -1.681 -14.205 1.00 92.50 265 TRP A CA 1
ATOM 2041 C C . TRP A 1 265 ? 20.049 -2.781 -14.093 1.00 92.50 265 TRP A C 1
ATOM 2043 O O . TRP A 1 265 ? 21.250 -2.494 -14.138 1.00 92.50 265 TRP A O 1
ATOM 2053 N N . ARG A 1 266 ? 19.622 -4.048 -14.026 1.00 94.12 266 ARG A N 1
ATOM 2054 C CA . ARG A 1 266 ? 20.498 -5.220 -13.928 1.00 94.12 266 ARG A CA 1
ATOM 2055 C C . ARG A 1 266 ? 21.353 -5.383 -15.182 1.00 94.12 266 ARG A C 1
ATOM 2057 O O . ARG A 1 266 ? 22.568 -5.544 -15.067 1.00 94.12 266 ARG A O 1
ATOM 2064 N N . ALA A 1 267 ? 20.745 -5.281 -16.365 1.00 89.50 267 ALA A N 1
ATOM 2065 C CA . ALA A 1 267 ? 21.435 -5.421 -17.649 1.00 89.50 267 ALA A CA 1
ATOM 2066 C C . ALA A 1 267 ? 22.533 -4.363 -17.871 1.00 89.50 267 ALA A C 1
ATOM 2068 O O . ALA A 1 267 ? 23.535 -4.639 -18.526 1.00 89.50 267 ALA A O 1
ATOM 2069 N N . ARG A 1 268 ? 22.382 -3.157 -17.303 1.00 86.62 268 ARG A N 1
ATOM 2070 C CA . ARG A 1 268 ? 23.407 -2.098 -17.375 1.00 86.62 268 ARG A CA 1
ATOM 2071 C C . ARG A 1 268 ? 24.609 -2.356 -16.462 1.00 86.62 268 ARG A C 1
ATOM 2073 O O . ARG A 1 268 ? 25.702 -1.881 -16.754 1.00 86.62 268 ARG A O 1
ATOM 2080 N N . ARG A 1 269 ? 24.411 -3.058 -15.342 1.00 86.25 269 ARG A N 1
ATOM 2081 C CA . ARG A 1 269 ? 25.451 -3.285 -14.321 1.00 86.25 269 ARG A CA 1
ATOM 2082 C C . ARG A 1 269 ? 26.213 -4.588 -14.499 1.00 86.25 269 ARG A C 1
ATOM 2084 O O . ARG A 1 269 ? 27.387 -4.651 -14.149 1.00 86.25 269 ARG A O 1
ATOM 2091 N N . VAL A 1 270 ? 25.555 -5.613 -15.023 1.00 73.75 270 VAL A N 1
ATOM 2092 C CA . VAL A 1 270 ? 26.180 -6.896 -15.333 1.00 73.75 270 VAL A CA 1
ATOM 2093 C C . VAL A 1 270 ? 26.196 -7.021 -16.852 1.00 73.75 270 VAL A C 1
ATOM 2095 O O . VAL A 1 270 ? 25.181 -7.424 -17.424 1.00 73.75 270 VAL A O 1
ATOM 2098 N N . PRO A 1 271 ? 27.298 -6.647 -17.535 1.00 57.72 271 PRO A N 1
ATOM 2099 C CA . PRO A 1 271 ? 27.396 -6.910 -18.960 1.00 57.72 271 PRO A CA 1
ATOM 2100 C C . PRO A 1 271 ? 27.231 -8.419 -19.179 1.00 57.72 271 PRO A C 1
ATOM 2102 O O . PRO A 1 271 ? 27.725 -9.205 -18.359 1.00 57.72 271 PRO A O 1
ATOM 2105 N N . PRO A 1 272 ? 26.532 -8.848 -20.245 1.00 58.16 272 PRO A N 1
ATOM 2106 C CA . PRO A 1 272 ? 26.410 -10.263 -20.549 1.00 58.16 272 PRO A CA 1
ATOM 2107 C C . PRO A 1 272 ? 27.813 -10.862 -20.584 1.00 58.16 272 PRO A C 1
ATOM 2109 O O . PRO A 1 272 ? 28.723 -10.277 -21.178 1.00 58.16 272 PRO A O 1
ATOM 2112 N N . SER A 1 273 ? 27.999 -11.995 -19.907 1.00 57.53 273 SER A N 1
ATOM 2113 C CA . SER A 1 273 ? 29.234 -12.767 -19.960 1.00 57.53 273 SER A CA 1
ATOM 2114 C C . SER A 1 273 ? 29.507 -13.096 -21.424 1.00 57.53 273 SER A C 1
ATOM 2116 O O . SER A 1 273 ? 28.933 -14.031 -21.979 1.00 57.53 273 SER A O 1
ATOM 2118 N N . GLY A 1 274 ? 30.345 -12.276 -22.064 1.00 52.66 274 GLY A N 1
ATOM 2119 C CA . GLY A 1 274 ? 30.768 -12.490 -23.437 1.00 52.66 274 GLY A CA 1
ATOM 2120 C C . GLY A 1 274 ? 31.359 -13.893 -23.565 1.00 52.66 274 GLY A C 1
ATOM 2121 O O . GLY A 1 274 ? 31.886 -14.422 -22.575 1.00 52.66 274 GLY A O 1
ATOM 2122 N N . PRO A 1 275 ? 31.265 -14.524 -24.749 1.00 54.97 275 PRO A N 1
ATOM 2123 C CA . PRO A 1 275 ? 31.869 -15.829 -24.953 1.00 54.97 275 PRO A CA 1
ATOM 2124 C C . PRO A 1 275 ? 33.333 -15.728 -24.531 1.00 54.97 275 PRO A C 1
ATOM 2126 O O . PRO A 1 275 ? 34.068 -14.879 -25.039 1.00 54.97 275 PRO A O 1
ATOM 2129 N N . ARG A 1 276 ? 33.746 -16.551 -23.554 1.00 54.97 276 ARG A N 1
ATOM 2130 C CA . ARG A 1 276 ? 35.165 -16.727 -23.245 1.00 54.97 276 ARG A CA 1
ATOM 2131 C C . ARG A 1 276 ? 35.785 -17.187 -24.549 1.00 54.97 276 ARG A C 1
ATOM 2133 O O . ARG A 1 276 ? 35.555 -18.324 -24.953 1.00 54.97 276 ARG A O 1
ATOM 2140 N N . GLY A 1 277 ? 36.477 -16.275 -25.228 1.00 47.53 277 GLY A N 1
ATOM 2141 C CA . GLY A 1 277 ? 37.232 -16.592 -26.422 1.00 47.53 277 GLY A CA 1
ATOM 2142 C C . GLY A 1 277 ? 38.111 -17.776 -26.074 1.00 47.53 277 GLY A C 1
ATOM 2143 O O . GLY A 1 277 ? 39.019 -17.662 -25.250 1.00 47.53 277 GLY A O 1
ATOM 2144 N N . ALA A 1 278 ? 37.780 -18.927 -26.649 1.00 49.00 278 ALA A N 1
ATOM 2145 C CA . ALA A 1 278 ? 38.675 -20.054 -26.723 1.00 49.00 278 ALA A CA 1
ATOM 2146 C C . ALA A 1 278 ? 39.817 -19.623 -27.647 1.00 49.00 278 ALA A C 1
ATOM 2148 O O . ALA A 1 278 ? 39.837 -19.955 -28.824 1.00 49.00 278 ALA A O 1
ATOM 2149 N N . ASN A 1 279 ? 40.751 -18.835 -27.115 1.00 52.09 279 ASN A N 1
ATOM 2150 C CA . ASN A 1 279 ? 42.091 -18.793 -27.664 1.00 52.09 279 ASN A CA 1
ATOM 2151 C C . ASN A 1 279 ? 42.759 -20.084 -27.212 1.00 52.09 279 ASN A C 1
ATOM 2153 O O . ASN A 1 279 ? 43.336 -20.190 -26.130 1.00 52.09 279 ASN A O 1
ATOM 2157 N N . SER A 1 280 ? 42.594 -21.102 -28.039 1.00 51.12 280 SER A N 1
ATOM 2158 C CA . SER A 1 280 ? 43.464 -22.257 -28.058 1.00 51.12 280 SER A CA 1
ATOM 2159 C C . SER A 1 280 ? 43.887 -22.478 -29.499 1.00 51.12 280 SER A C 1
ATOM 2161 O O . SER A 1 280 ? 43.081 -22.913 -30.317 1.00 51.12 280 SER A O 1
ATOM 2163 N N . ILE A 1 281 ? 45.188 -22.221 -29.675 1.00 50.03 281 ILE A N 1
ATOM 2164 C CA . ILE A 1 281 ? 46.107 -22.651 -30.736 1.00 50.03 281 ILE A CA 1
ATOM 2165 C C . ILE A 1 281 ? 46.140 -21.751 -31.971 1.00 50.03 281 ILE A C 1
ATOM 2167 O O . ILE A 1 281 ? 45.175 -21.746 -32.760 1.00 50.03 281 ILE A O 1
#

InterPro domains:
  IPR011990 Tetratricopeptide-like helical domain superfamily [G3DSA:1.25.40.10] (75-264)
  IPR011990 Tetratricopeptide-like helical domain superfamily [SSF48452] (138-250)

Foldseek 3Di:
DLVVLCVVDPDDPVLNCLCADDDLVSLVVCLLLLALSNLVNSLVVLVPDDDLSSLLSNLSSLLSNLVLLQLLLLLLVLLLVLCVVVLVVLVVCVVVVNDDPVSVVVNVVSVVLSVVSNVSSVVSNVSSVVSLVSSVVSLVVNCVVCVLDLSSLLSQLSSCLVVVVVVSNVVSLVSNCVVPVPDLSSLQSVLSVCVVVVNLVSSLVSLVVSCVVPVLRLVSLSVQLSSDNALVSNQVSLVSSCVNNVSRPSCVSNVVSSVSSNVVVVCVVDPPPPPPPPPDD

Organism: NCBI:txid1391654